Protein 3IIY (pdb70)

Sequence (371 aa):
KCKYSFKCVNSLKEDHNQPLFGVQFNWHSKEGDPLVFATVGSNRVTLYECHSQGEIRLLQSYVDADADENFYTCAWTYDSNTSHPLLAVAGSRGIIRIINPITMQCIKHYVGHGNAINELKFHPRDPNLLLSVSKDHALRLWNIQTDTLVAIFGGVEGHRDEVLSADYDLLGEKIMSCGMDHSLKLWRINSKRMMNAIKESYDYNPNKTNRPFISQKIHFPDFSTRDIHRNYVDCVRWLGDLILSKSCENAIVCWKPGKMEDDIDKIKPSESNVTILGRFDYSQCDIWYMRFSTDFWQKMLALGNQVGKLYVWDLEVEDPHKAKCTTLTHHKCGAAIRQTSFSRDSSILIAVCDDASIWRWDRLARSAGAA

B-factor: mean 17.7, std 6.74, range [2.0, 49.41]

Foldseek 3Di:
DFPWDWDFQDKDFDPPQFFFQDKEWAQLDDPPAFTKMWIFFQQKIWIWGADPSRDTHGDDMDGDPDNPFTWREKDWFADPPPSAIWMWIFFAQQKIFIARVVVRDGPDIDHDPRGTWQYKDAQLVDRQWIWTFGQVQWIWIARNNQGDTAEIEHAPQGGPGGWHEKEAANNSQKMWTFWFSLKIFIAGQNDPVNVVSVVVSVVDDVVVDDDDRDHYYHHATFAMDNPPDPGTWREWYDPHQWIWTDALPQKIWIKHFDDDPDDSVPRGHVGDDMGTQAMDGDDAANDHQWYKDAAPVRQKIWTWGAQQKIKMWGCPDDGNHVIDIDIDDDPPGTGGWNYWYATNVRQWIWTTGRSRMIIIIGID/DAVPDDD

Nearest PDB structures (foldseek):
  7msb-assembly1_A  TM=1.000E+00  e=4.871E-70  Homo sapiens
  6v3x-assembly1_A  TM=9.999E-01  e=8.580E-70  Homo sapiens
  3ijc-assembly1_A  TM=9.997E-01  e=1.882E-68  Homo sapiens
  7kxt-assembly2_B  TM=9.893E-01  e=3.537E-67  Homo sapiens
  5wuk-assembly1_A  TM=9.885E-01  e=4.816E-67  Homo sapiens

GO terms:
  GO:0005515 protein binding (F, IPI)
  GO:0001222 transcription corepressor binding (F, IPI)
  GO:0008047 enzyme activator activity (F, IDA)
  GO:0035098 ESC/E(Z) complex (C, IDA)
  GO:0008047 enzyme activator activity (F, IMP)
  GO:0005654 nucleoplasm (C, TAS)
  GO:0042802 identical protein binding (F, IPI)
  GO:0005654 nucleoplasm (C, IDA)

InterPro domains:
  IPR001680 WD40 repeat [PF00400] (181-219)
  IPR001680 WD40 repeat [PF00400] (233-263)
  IPR001680 WD40 repeat [PF00400] (401-438)
  IPR001680 WD40 repeat [PS50082] (186-228)
  IPR001680 WD40 repeat [PS50082] (232-273)
  IPR001680 WD40 repeat [SM00320] (81-125)
  IPR001680 WD40 repeat [SM00320] (131-176)
  IPR001680 WD40 repeat [SM00320] (179-219)
  IPR001680 WD40 repeat [SM00320] (222-264)
  IPR001680 WD40 repeat [SM00320] (295-332)
  IPR001680 WD40 repeat [SM00320] (397-438)
  IPR015943 WD40/YVTN repeat-like-containing domain superfamily [G3DSA:2.130.10.10] (74-441)
  IPR019775 WD40 repeat, conserved site [PS00678] (206-220)
  IPR036322 WD40-repeat-containing domain superfamily [SSF50978] (81-438)
  IPR051243 Polycomb group WD repeat-containing protein [PTHR10253] (59-440)

CATH classification: 2.130.10.10

Structure (mmCIF, N/CA/C/O backbone):
data_3IIY
#
_entry.id   3IIY
#
_cell.length_a   57.573
_cell.length_b   85.180
_cell.length_c   91.352
_cell.angle_alpha   90.00
_cell.angle_beta   90.00
_cell.angle_gamma   90.00
#
_symmetry.space_group_name_H-M   'P 21 21 21'
#
loop_
_entity.id
_entity.type
_entity.pdbx_description
1 polymer 'Polycomb protein EED'
2 polymer 'Histone H1K26 peptide'
3 water water
#
loop_
_atom_site.group_PDB
_atom_site.id
_atom_site.type_symbol
_atom_site.label_atom_id
_atom_site.label_alt_id
_atom_site.label_comp_id
_atom_site.label_asym_id
_atom_site.label_entity_id
_atom_site.label_seq_id
_atom_site.pdbx_PDB_ins_code
_atom_site.Cartn_x
_atom_site.Cartn_y
_atom_site.Cartn_z
_atom_site.occupancy
_atom_site.B_iso_or_equiv
_atom_site.auth_seq_id
_atom_site.auth_comp_id
_atom_site.auth_asym_id
_atom_site.auth_atom_id
_atom_site.pdbx_PDB_model_num
ATOM 1 N N . LYS A 1 1 ? -14.517 0.050 20.378 1.00 44.82 77 LYS A N 1
ATOM 2 C CA . LYS A 1 1 ? -13.274 0.856 20.152 1.00 45.13 77 LYS A CA 1
ATOM 3 C C . LYS A 1 1 ? -13.105 2.044 21.110 1.00 44.75 77 LYS A C 1
ATOM 4 O O . LYS A 1 1 ? -13.772 2.121 22.145 1.00 44.93 77 LYS A O 1
ATOM 10 N N . CYS A 1 2 ? -12.197 2.950 20.741 1.00 44.24 78 CYS A N 1
ATOM 11 C CA . CYS A 1 2 ? -11.850 4.146 21.511 1.00 43.59 78 CYS A CA 1
ATOM 12 C C . CYS A 1 2 ? -13.016 5.139 21.546 1.00 42.99 78 CYS A C 1
ATOM 13 O O . CYS A 1 2 ? -13.559 5.495 20.497 1.00 43.23 78 CYS A O 1
ATOM 16 N N . LYS A 1 3 ? -13.392 5.586 22.747 1.00 42.08 79 LYS A N 1
ATOM 17 C CA . LYS A 1 3 ? -14.532 6.509 22.932 1.00 40.94 79 LYS A CA 1
ATOM 18 C C . LYS A 1 3 ? -14.343 7.882 22.268 1.00 40.32 79 LYS A C 1
ATOM 19 O O . LYS A 1 3 ? -15.313 8.637 22.121 1.00 40.44 79 L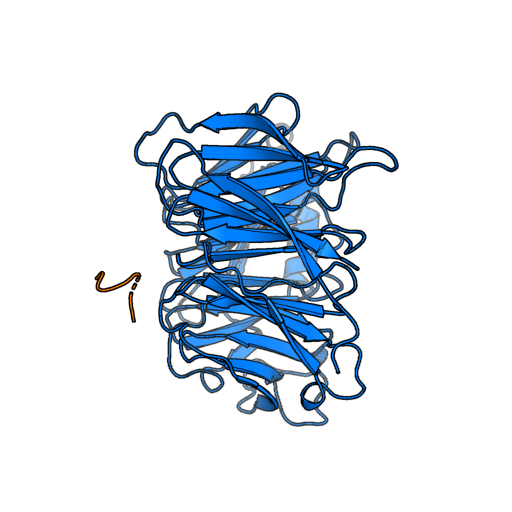YS A O 1
ATOM 25 N N . TYR A 1 4 ? -13.107 8.193 21.867 1.00 39.24 80 TYR A N 1
ATOM 26 C CA . TYR A 1 4 ? -12.737 9.550 21.423 1.00 38.19 80 TYR A CA 1
ATOM 27 C C . TYR A 1 4 ? -12.302 9.652 19.945 1.00 37.01 80 TYR A C 1
ATOM 28 O O . TYR A 1 4 ? -11.319 9.027 19.525 1.00 36.81 80 TYR A O 1
ATOM 37 N N . SER A 1 5 ? -13.052 10.455 19.182 1.00 35.58 81 SER A N 1
ATOM 38 C CA . SER A 1 5 ? -12.859 10.638 17.731 1.00 34.05 81 SER A CA 1
ATOM 39 C C . SER A 1 5 ? -12.549 12.093 17.379 1.00 32.63 81 SER A C 1
ATOM 40 O O . SER A 1 5 ? -13.263 13.015 17.783 1.00 32.78 81 SER A O 1
ATOM 43 N N . PHE A 1 6 ? -11.492 12.291 16.609 1.00 30.60 82 PHE A N 1
ATOM 44 C CA . PHE A 1 6 ? -11.093 13.625 16.216 1.00 28.65 82 PHE A CA 1
ATOM 45 C C . PHE A 1 6 ? -11.095 13.745 14.711 1.00 27.96 82 PHE A C 1
ATOM 46 O O . PHE A 1 6 ? -10.921 12.754 14.003 1.00 27.83 82 PHE A O 1
ATOM 54 N N . LYS A 1 7 ? -11.306 14.968 14.235 1.00 27.08 83 LYS A N 1
ATOM 55 C CA . LYS A 1 7 ? -11.172 15.307 12.827 1.00 26.38 83 LYS A CA 1
ATOM 56 C C . LYS A 1 7 ? -10.161 16.455 12.702 1.00 25.64 83 LYS A C 1
ATOM 57 O O . LYS A 1 7 ? -10.137 17.366 13.543 1.00 25.50 83 LYS A O 1
ATOM 63 N N . CYS A 1 8 ? -9.309 16.397 11.681 1.00 24.41 84 CYS A N 1
ATOM 64 C CA . CYS A 1 8 ? -8.360 17.483 11.454 1.00 23.75 84 CYS A CA 1
ATOM 65 C C . CYS A 1 8 ? -9.059 18.684 10.830 1.00 23.10 84 CYS A C 1
ATOM 66 O O . CYS A 1 8 ? -9.628 18.565 9.746 1.00 23.39 84 CYS A O 1
ATOM 69 N N . VAL A 1 9 ? -9.006 19.829 11.512 1.00 22.10 85 VAL A N 1
ATOM 70 C CA . VAL A 1 9 ? -9.753 21.018 11.094 1.00 21.18 85 VAL A CA 1
ATOM 71 C C . VAL A 1 9 ? -8.882 22.166 10.592 1.00 20.90 85 VAL A C 1
ATOM 72 O O . VAL A 1 9 ? -9.365 23.059 9.905 1.00 21.02 85 VAL A O 1
ATOM 76 N N . ASN A 1 10 ? -7.604 22.153 10.934 1.00 20.57 86 ASN A N 1
ATOM 77 C CA . ASN A 1 10 ? -6.695 23.187 10.470 1.00 20.12 86 ASN A CA 1
ATOM 78 C C . ASN A 1 10 ? -5.244 22.814 10.732 1.00 19.99 86 ASN A C 1
ATOM 79 O O . ASN A 1 10 ? -4.936 21.937 11.538 1.00 19.69 86 ASN A O 1
ATOM 84 N N . SER A 1 11 ? -4.359 23.530 10.055 1.00 19.98 87 SER A N 1
ATOM 85 C CA . SER A 1 11 ? -2.947 23.260 10.049 1.00 19.86 87 SER A CA 1
ATOM 86 C C . SER A 1 11 ? -2.269 24.581 9.737 1.00 20.03 87 SER A C 1
ATOM 87 O O . SER A 1 11 ? -2.818 25.387 8.992 1.00 20.31 87 SER A O 1
ATOM 90 N N . LEU A 1 12 ? -1.098 24.827 10.321 1.00 20.34 88 LEU A N 1
ATOM 91 C CA . LEU A 1 12 ? -0.268 25.971 9.915 1.00 20.64 88 LEU A CA 1
ATOM 92 C C . LEU A 1 12 ? 1.212 25.703 10.160 1.00 20.85 88 LEU A C 1
ATOM 93 O O . LEU A 1 12 ? 1.574 24.624 10.609 1.00 21.02 88 LEU A O 1
ATOM 98 N N . LYS A 1 13 ? 2.057 26.687 9.861 1.00 21.15 89 LYS A N 1
ATOM 99 C CA . LYS A 1 13 ? 3.505 26.529 9.919 1.00 21.36 89 LYS A CA 1
ATOM 100 C C . LYS A 1 13 ? 4.180 27.866 10.245 1.00 21.56 89 LYS A C 1
ATOM 101 O O . LYS A 1 13 ? 3.900 28.881 9.605 1.00 21.81 89 LYS A O 1
ATOM 107 N N . GLU A 1 14 ? 5.067 27.865 11.237 1.00 21.68 90 GLU A N 1
ATOM 108 C CA . GLU A 1 14 ? 5.763 29.084 11.662 1.00 21.83 90 GLU A CA 1
ATOM 109 C C . GLU A 1 14 ? 6.921 29.451 10.724 1.00 21.92 90 GLU A C 1
ATOM 110 O O . GLU A 1 14 ? 7.502 28.579 10.078 1.00 21.74 90 GLU A O 1
ATOM 116 N N . ASP A 1 15 ? 7.247 30.744 10.662 1.00 22.33 91 ASP A N 1
ATOM 117 C CA . ASP A 1 15 ? 8.177 31.286 9.645 1.00 22.58 91 ASP A CA 1
ATOM 118 C C . ASP A 1 15 ? 9.613 30.754 9.724 1.00 22.38 91 ASP A C 1
ATOM 119 O O . ASP A 1 15 ? 10.310 30.730 8.719 1.00 22.57 91 ASP A O 1
ATOM 124 N N . HIS A 1 16 ? 10.031 30.309 10.908 1.00 22.22 92 HIS A N 1
ATOM 125 C CA . HIS A 1 16 ? 11.428 29.947 11.178 1.00 22.00 92 HIS A CA 1
ATOM 126 C C . HIS A 1 16 ? 11.905 28.600 10.606 1.00 22.18 92 HIS A C 1
ATOM 127 O O . HIS A 1 16 ? 13.117 28.371 10.499 1.00 22.36 92 HIS A O 1
ATOM 134 N N . ASN A 1 17 ? 10.966 27.716 10.262 1.00 21.89 93 ASN A N 1
ATOM 135 C CA . ASN A 1 17 ? 11.286 26.349 9.802 1.00 21.70 93 ASN A CA 1
ATOM 136 C C . ASN A 1 17 ? 12.191 25.498 10.703 1.00 21.00 93 ASN A C 1
ATOM 137 O O . ASN A 1 17 ? 12.847 24.583 10.217 1.00 21.51 93 ASN A O 1
ATOM 142 N N . GLN A 1 18 ? 12.223 25.798 12.000 1.00 19.94 94 GLN A N 1
ATOM 143 C CA . GLN A 1 18 ? 12.915 24.955 12.976 1.00 19.10 94 GLN A CA 1
ATOM 144 C C . GLN A 1 18 ? 11.922 24.022 13.682 1.00 18.03 94 GLN A C 1
ATOM 145 O O . GLN A 1 18 ? 10.706 24.255 13.638 1.00 18.19 94 GLN A O 1
ATOM 151 N N . PRO A 1 19 ? 12.425 22.944 14.310 1.00 16.68 95 PRO A N 1
ATOM 152 C CA . PRO A 1 19 ? 11.542 22.074 15.077 1.00 15.65 95 PRO A CA 1
ATOM 153 C C . PRO A 1 19 ? 10.780 22.800 16.185 1.00 14.80 95 PRO A C 1
ATOM 154 O O . PRO A 1 19 ? 11.367 23.562 16.959 1.00 14.72 95 PRO A O 1
ATOM 158 N N . LEU A 1 20 ? 9.472 22.579 16.238 1.00 13.82 96 LEU A N 1
ATOM 159 C CA . LEU A 1 20 ? 8.681 22.944 17.404 1.00 12.83 96 LEU A CA 1
ATOM 160 C C . LEU A 1 20 ? 8.770 21.793 18.397 1.00 12.56 96 LEU A C 1
ATOM 161 O O . LEU A 1 20 ? 8.261 20.702 18.146 1.00 12.31 96 LEU A O 1
ATOM 166 N N . PHE A 1 21 ? 9.443 22.042 19.514 1.00 12.28 97 PHE A N 1
ATOM 167 C CA . PHE A 1 21 ? 9.768 20.996 20.469 1.00 12.11 97 PHE A CA 1
ATOM 168 C C . PHE A 1 21 ? 8.703 20.787 21.550 1.00 12.23 97 PHE A C 1
ATOM 169 O O . PHE A 1 21 ? 8.638 19.720 22.179 1.00 12.46 97 PHE A O 1
ATOM 177 N N . GLY A 1 22 ? 7.894 21.808 21.794 1.00 12.08 98 GLY A N 1
ATOM 178 C CA . GLY A 1 22 ? 6.882 21.728 22.837 1.00 11.82 98 GLY A CA 1
ATOM 179 C C . GLY A 1 22 ? 5.630 22.493 22.462 1.00 11.88 98 GLY A C 1
ATOM 180 O O . GLY A 1 22 ? 5.691 23.496 21.731 1.00 11.90 98 GLY A O 1
ATOM 181 N N . VAL A 1 23 ? 4.492 22.008 22.949 1.00 11.37 99 VAL A N 1
ATOM 182 C CA . VAL A 1 23 ? 3.235 22.734 22.867 1.00 11.24 99 VAL A CA 1
ATOM 183 C C . VAL A 1 23 ? 2.508 22.535 24.181 1.00 11.55 99 VAL A C 1
ATOM 184 O O . VAL A 1 23 ? 2.422 21.412 24.667 1.00 12.02 99 VAL A O 1
ATOM 188 N N . GLN A 1 24 ? 2.018 23.613 24.780 1.00 11.70 100 GLN A N 1
ATOM 189 C CA . GLN A 1 24 ? 1.189 23.494 25.982 1.00 12.02 100 GLN A CA 1
ATOM 190 C C . GLN A 1 24 ? -0.036 24.391 25.865 1.00 12.21 100 GLN A C 1
ATOM 191 O O . GLN A 1 24 ? 0.079 25.580 25.549 1.00 11.89 100 GLN A O 1
ATOM 197 N N . PHE A 1 25 ? -1.208 23.806 26.092 1.00 12.72 101 PHE A N 1
ATOM 198 C CA . PHE A 1 25 ? -2.418 24.588 26.318 1.00 13.39 101 PHE A CA 1
ATOM 199 C C . PHE A 1 25 ? -2.385 25.195 27.708 1.00 14.21 101 PHE A C 1
ATOM 200 O O . PHE A 1 25 ? -1.823 24.609 28.640 1.00 14.82 101 PHE A O 1
ATOM 208 N N . ASN A 1 26 ? -2.993 26.366 27.852 1.00 15.18 102 ASN A N 1
ATOM 209 C CA . ASN A 1 26 ? -3.160 26.981 29.162 1.00 16.06 102 ASN A CA 1
ATOM 210 C C . ASN A 1 26 ? -4.409 26.438 29.854 1.00 17.05 102 ASN A C 1
ATOM 211 O O . ASN A 1 26 ? -5.533 26.757 29.448 1.00 17.07 102 ASN A O 1
ATOM 216 N N . TRP A 1 27 ? -4.216 25.619 30.886 1.00 18.20 103 TRP A N 1
ATOM 217 C CA . TRP A 1 27 ? -5.350 25.045 31.632 1.00 19.40 103 TRP A CA 1
ATOM 218 C C . TRP A 1 27 ? -5.830 25.961 32.767 1.00 20.94 103 TRP A C 1
ATOM 219 O O . TRP A 1 27 ? -6.811 25.650 33.439 1.00 21.32 103 TRP A O 1
ATOM 230 N N . HIS A 1 28 ? -5.148 27.091 32.965 1.00 22.77 104 HIS A N 1
ATOM 231 C CA . HIS A 1 28 ? -5.570 28.093 33.949 1.00 24.49 104 HIS A CA 1
ATOM 232 C C . HIS A 1 28 ? -6.323 29.295 33.342 1.00 26.15 104 HIS A C 1
ATOM 233 O O . HIS A 1 28 ? -6.455 30.336 33.999 1.00 26.49 104 HIS A O 1
ATOM 240 N N . SER A 1 29 ? -6.811 29.164 32.102 1.00 27.86 105 SER A N 1
ATOM 241 C CA . SER A 1 29 ? -7.522 30.276 31.440 1.00 29.55 105 SER A CA 1
ATOM 242 C C . SER A 1 29 ? -8.965 30.395 31.926 1.00 30.69 105 SER A C 1
ATOM 243 O O . SER A 1 29 ? -9.667 29.393 32.030 1.00 30.83 105 SER A O 1
ATOM 246 N N . LYS A 1 30 ? -9.383 31.628 32.223 1.00 32.19 106 LYS A N 1
ATOM 247 C CA . LYS A 1 30 ? -10.704 31.949 32.804 1.00 33.51 106 LYS A CA 1
ATOM 248 C C . LYS A 1 30 ? -11.918 31.457 31.995 1.00 33.91 106 LYS A C 1
ATOM 249 O O . LYS A 1 30 ? -11.844 31.290 30.767 1.00 34.05 106 LYS A O 1
ATOM 255 N N . GLU A 1 31 ? -13.031 31.226 32.693 1.00 34.46 107 GLU A N 1
ATOM 256 C CA . GLU A 1 31 ? -14.304 30.872 32.049 1.00 35.05 107 GLU A CA 1
ATOM 257 C C . GLU A 1 31 ? -14.682 31.912 30.995 1.00 34.85 107 GLU A C 1
ATOM 258 O O . GLU A 1 31 ? -14.721 33.112 31.289 1.00 35.13 107 GLU A O 1
ATOM 264 N N . GLY A 1 32 ? -14.944 31.448 29.773 1.00 34.55 108 GLY A N 1
ATOM 265 C CA . GLY A 1 32 ? -15.406 32.322 28.692 1.00 33.86 108 GLY A CA 1
ATOM 266 C C . GLY A 1 32 ? -14.318 32.937 27.826 1.00 33.52 108 GLY A C 1
ATOM 267 O O . GLY A 1 32 ? -14.610 33.527 26.783 1.00 33.65 108 GLY A O 1
ATOM 268 N N . ASP A 1 33 ? -13.063 32.829 28.257 1.00 32.88 109 ASP A N 1
ATOM 269 C CA . ASP A 1 33 ? -11.954 33.216 27.396 1.00 32.13 109 ASP A CA 1
ATOM 270 C C . ASP A 1 33 ? -11.702 32.070 26.422 1.00 31.01 109 ASP A C 1
ATOM 271 O O . ASP A 1 33 ? -11.946 30.915 26.766 1.00 31.22 109 ASP A O 1
ATOM 276 N N . PRO A 1 34 ? -11.267 32.379 25.186 1.00 29.76 110 PRO A N 1
ATOM 277 C CA . PRO A 1 34 ? -10.994 31.276 24.262 1.00 28.58 110 PRO A CA 1
ATOM 278 C C . PRO A 1 34 ? -9.803 30.432 24.711 1.00 27.26 110 PRO A C 1
ATOM 279 O O . PRO A 1 34 ? -9.014 30.853 25.567 1.00 26.92 110 PRO A O 1
ATOM 283 N N . LEU A 1 35 ? -9.705 29.240 24.137 1.00 25.71 111 LEU A N 1
ATOM 284 C CA . LEU A 1 35 ? -8.663 28.296 24.475 1.00 24.27 111 LEU A CA 1
ATOM 285 C C . LEU A 1 35 ? -7.335 28.716 23.833 1.00 23.29 111 LEU A C 1
ATOM 286 O O . LEU A 1 35 ? -7.238 28.879 22.608 1.00 23.61 111 LEU A O 1
ATOM 291 N N . VAL A 1 36 ? -6.323 28.904 24.674 1.00 21.55 112 VAL A N 1
ATOM 292 C CA . VAL A 1 36 ? -5.033 29.421 24.248 1.00 19.73 112 VAL A CA 1
ATOM 293 C C . VAL A 1 36 ? -3.983 28.351 24.441 1.00 18.74 112 VAL A C 1
ATOM 294 O O . VAL A 1 36 ? -3.951 27.698 25.478 1.00 18.47 112 VAL A O 1
ATOM 298 N N . PHE A 1 37 ? -3.140 28.156 23.434 1.00 17.65 113 PHE A N 1
ATOM 299 C CA . PHE A 1 37 ? -1.960 27.296 23.591 1.00 17.06 113 PHE A CA 1
ATOM 300 C C . PHE A 1 37 ? -0.666 28.012 23.212 1.00 16.49 113 PHE A C 1
ATOM 301 O O . PHE A 1 37 ? -0.676 28.967 22.431 1.00 16.32 113 PHE A O 1
ATOM 309 N N . ALA A 1 38 ? 0.440 27.546 23.782 1.00 16.01 114 ALA A N 1
ATOM 310 C CA . ALA A 1 38 ? 1.759 28.068 23.457 1.00 15.51 114 ALA A CA 1
ATOM 311 C C . ALA A 1 38 ? 2.623 26.999 22.795 1.00 15.32 114 ALA A C 1
ATOM 312 O O . ALA A 1 38 ? 2.588 25.831 23.197 1.00 15.66 114 ALA A O 1
ATOM 314 N N . THR A 1 39 ? 3.380 27.403 21.775 1.00 14.84 115 THR A N 1
ATOM 315 C CA . THR A 1 39 ? 4.388 26.548 21.135 1.00 14.41 115 THR A CA 1
ATOM 316 C C . THR A 1 39 ? 5.784 27.068 21.464 1.00 14.27 115 THR A C 1
ATOM 317 O O . THR A 1 39 ? 5.983 28.275 21.614 1.00 14.49 115 THR A O 1
ATOM 321 N N . VAL A 1 40 ? 6.747 26.157 21.571 1.00 13.78 116 VAL A N 1
ATOM 322 C CA . VAL A 1 40 ? 8.155 26.534 21.618 1.00 13.31 116 VAL A CA 1
ATOM 323 C C . VAL A 1 40 ? 8.970 25.843 20.519 1.00 12.98 116 VAL A C 1
ATOM 324 O O . VAL A 1 40 ? 8.825 24.646 20.270 1.00 12.67 116 VAL A O 1
ATOM 328 N N . GLY A 1 41 ? 9.824 26.625 19.872 1.00 12.66 117 GLY A N 1
ATOM 329 C CA . GLY A 1 41 ? 10.732 26.135 18.852 1.00 12.69 117 GLY A CA 1
ATOM 330 C C . GLY A 1 41 ? 11.635 27.273 18.452 1.00 12.74 117 GLY A C 1
ATOM 331 O O . GLY A 1 41 ? 11.286 28.440 18.655 1.00 12.87 117 GLY A O 1
ATOM 332 N N . SER A 1 42 ? 12.802 26.945 17.897 1.00 12.87 118 SER A N 1
ATOM 333 C CA . SER A 1 42 ? 13.798 27.962 17.559 1.00 13.05 118 SER A CA 1
ATOM 334 C C . SER A 1 42 ? 14.103 28.758 18.830 1.00 13.29 118 SER A C 1
ATOM 335 O O . SER A 1 42 ? 14.113 28.183 19.924 1.00 13.76 118 SER A O 1
ATOM 338 N N . ASN A 1 43 ? 14.343 30.063 18.716 1.00 13.50 119 ASN A N 1
ATOM 339 C CA . ASN A 1 43 ? 14.594 30.879 19.918 1.00 13.33 119 ASN A CA 1
ATOM 340 C C . ASN A 1 43 ? 13.370 31.677 20.372 1.00 13.29 119 ASN A C 1
ATOM 341 O O . ASN A 1 43 ? 13.505 32.766 20.941 1.00 13.44 119 ASN A O 1
ATOM 346 N N . ARG A 1 44 ? 12.181 31.120 20.144 1.00 13.24 120 ARG A N 1
ATOM 347 C CA . ARG A 1 44 ? 10.948 31.811 20.511 1.00 13.51 120 ARG A CA 1
ATOM 348 C C . ARG A 1 44 ? 9.859 30.951 21.152 1.00 13.49 120 ARG A C 1
ATOM 349 O O . ARG A 1 44 ? 9.899 29.717 21.105 1.00 13.67 120 ARG A O 1
ATOM 357 N N . VAL A 1 45 ? 8.901 31.638 21.768 1.00 13.15 121 VAL A N 1
ATOM 358 C CA . VAL A 1 45 ? 7.654 31.037 22.205 1.00 12.69 121 VAL A CA 1
ATOM 359 C C . VAL A 1 45 ? 6.516 31.865 21.604 1.00 12.47 121 VAL A C 1
ATOM 360 O O . VAL A 1 45 ? 6.602 33.088 21.546 1.00 12.58 121 VAL A O 1
ATOM 364 N N . THR A 1 46 ? 5.473 31.196 21.126 1.00 12.24 122 THR A N 1
ATOM 365 C CA . THR A 1 46 ? 4.361 31.870 20.457 1.00 12.02 122 THR A CA 1
ATOM 366 C C . THR A 1 46 ? 3.014 31.442 21.042 1.00 12.26 122 THR A C 1
ATOM 367 O O . THR A 1 46 ? 2.804 30.269 21.335 1.00 12.05 122 THR A O 1
ATOM 371 N N . LEU A 1 47 ? 2.093 32.389 21.181 1.00 12.54 123 LEU A N 1
ATOM 372 C CA . LEU A 1 47 ? 0.748 32.080 21.659 1.00 12.87 123 LEU A CA 1
ATOM 373 C C . LEU A 1 47 ? -0.273 32.149 20.527 1.00 13.31 123 LEU A C 1
ATOM 374 O O . LEU A 1 47 ? -0.221 33.052 19.691 1.00 13.24 123 LEU A O 1
ATOM 379 N N . TYR A 1 48 ? -1.180 31.174 20.495 1.00 13.65 124 TYR A N 1
ATOM 380 C CA . TYR A 1 48 ? -2.298 31.189 19.559 1.00 14.19 124 TYR A CA 1
ATOM 381 C C . TYR A 1 48 ? -3.624 31.045 20.302 1.00 14.80 124 TYR A C 1
ATOM 382 O O . TYR A 1 48 ? -3.679 30.518 21.414 1.00 14.86 124 TYR A O 1
ATOM 391 N N . GLU A 1 49 ? -4.692 31.520 19.676 1.00 15.64 125 GLU A N 1
ATOM 392 C CA . GLU A 1 49 ? -6.027 31.385 20.227 1.00 16.43 125 GLU A CA 1
ATOM 393 C C . GLU A 1 49 ? -6.850 30.492 19.295 1.00 17.18 125 GLU A C 1
ATOM 394 O O . GLU A 1 49 ? -6.763 30.629 18.066 1.00 17.58 125 GLU A O 1
ATOM 400 N N . CYS A 1 50 ? -7.631 29.573 19.862 1.00 17.88 126 CYS A N 1
ATOM 401 C CA . CYS A 1 50 ? -8.515 28.721 19.046 1.00 18.53 126 CYS A CA 1
ATOM 402 C C . CYS A 1 50 ? -9.919 29.300 18.906 1.00 18.89 126 CYS A C 1
ATOM 403 O O . CYS A 1 50 ? -10.509 29.757 19.876 1.00 18.72 126 CYS A O 1
ATOM 406 N N . HIS A 1 51 ? -10.431 29.290 17.682 1.00 19.67 127 HIS A N 1
ATOM 407 C CA . HIS A 1 51 ? -11.792 29.744 17.393 1.00 20.32 127 HIS A CA 1
ATOM 408 C C . HIS A 1 51 ? -12.524 28.724 16.515 1.00 20.64 127 HIS A C 1
ATOM 409 O O . HIS A 1 51 ? -11.925 27.738 16.067 1.00 20.81 127 HIS A O 1
ATOM 416 N N . SER A 1 52 ? -13.819 28.953 16.297 1.00 20.96 128 SER A N 1
ATOM 417 C CA . SER A 1 52 ? -14.649 28.087 15.453 1.00 21.30 128 SER A CA 1
ATOM 418 C C . SER A 1 52 ? -14.163 28.030 14.001 1.00 21.36 128 SER A C 1
ATOM 419 O O . SER A 1 52 ? -13.379 28.876 13.559 1.00 21.26 128 SER A O 1
ATOM 422 N N . GLN A 1 53 ? -14.648 27.033 13.265 1.00 21.55 129 GLN A N 1
ATOM 423 C CA . GLN A 1 53 ? -14.194 26.753 11.898 1.00 21.75 129 GLN A CA 1
ATOM 424 C C . GLN A 1 53 ? -12.707 26.437 11.860 1.00 21.39 129 GLN A C 1
ATOM 425 O O . GLN A 1 53 ? -12.038 26.643 10.838 1.00 21.46 129 GLN A O 1
ATOM 431 N N . GLY A 1 54 ? -12.198 25.950 12.988 1.00 21.06 130 GLY A N 1
ATOM 432 C CA . GLY A 1 54 ? -10.806 25.524 13.112 1.00 20.57 130 GLY A CA 1
ATOM 433 C C . GLY A 1 54 ? -9.778 26.634 13.039 1.00 20.25 130 GLY A C 1
ATOM 434 O O . GLY A 1 54 ? -8.590 26.367 12.911 1.00 20.25 130 GLY A O 1
ATOM 435 N N . GLU A 1 55 ? -10.222 27.880 13.128 1.00 19.99 131 GLU A N 1
ATOM 436 C CA . GLU A 1 55 ? -9.304 28.998 13.026 1.00 20.01 131 GLU A CA 1
ATOM 437 C C . GLU A 1 55 ? -8.313 29.015 14.186 1.00 19.68 131 GLU A C 1
ATOM 438 O O . GLU A 1 55 ? -8.700 28.924 15.353 1.00 19.91 131 GLU A O 1
ATOM 444 N N . ILE A 1 56 ? -7.034 29.118 13.857 1.00 19.18 132 ILE A N 1
ATOM 445 C CA . ILE A 1 56 ? -5.991 29.272 14.865 1.00 18.69 132 ILE A CA 1
ATOM 446 C C . ILE A 1 56 ? -5.403 30.675 14.731 1.00 18.31 132 ILE A C 1
ATOM 447 O O . ILE A 1 56 ? -4.585 30.937 13.839 1.00 18.83 132 ILE A O 1
ATOM 452 N N . ARG A 1 57 ? -5.812 31.568 15.621 1.00 17.34 133 ARG A N 1
ATOM 453 C CA . ARG A 1 57 ? -5.400 32.963 15.546 1.00 16.53 133 ARG A CA 1
ATOM 454 C C . ARG A 1 57 ? -4.033 33.257 16.196 1.00 15.71 133 ARG A C 1
ATOM 455 O O . ARG A 1 57 ? -3.848 33.042 17.406 1.00 15.52 133 ARG A O 1
ATOM 463 N N . LEU A 1 58 ? -3.099 33.763 15.382 1.00 14.53 134 LEU A N 1
ATOM 464 C CA . LEU A 1 58 ? -1.751 34.169 15.824 1.00 13.21 134 LEU A CA 1
ATOM 465 C C . LEU A 1 58 ? -1.789 35.416 16.707 1.00 12.91 134 LEU A C 1
ATOM 466 O O . LEU A 1 58 ? -2.412 36.413 16.350 1.00 12.65 134 LEU A O 1
ATOM 471 N N . LEU A 1 59 ? -1.129 35.357 17.861 1.00 12.51 135 LEU A N 1
ATOM 472 C CA . LEU A 1 59 ? -1.108 36.499 18.784 1.00 12.39 135 LEU A CA 1
ATOM 473 C C . LEU A 1 59 ? 0.252 37.218 18.827 1.00 12.32 135 LEU A C 1
ATOM 474 O O . LEU A 1 59 ? 0.482 38.200 18.107 1.00 12.31 135 LEU A O 1
ATOM 479 N N . GLN A 1 60 ? 1.150 36.721 19.668 1.00 11.93 136 GLN A N 1
ATOM 480 C CA . GLN A 1 60 ? 2.383 37.413 19.936 1.00 12.09 136 GLN A CA 1
ATOM 481 C C . GLN A 1 60 ? 3.455 36.431 20.423 1.00 12.32 136 GLN A C 1
ATOM 482 O O . GLN A 1 60 ? 3.145 35.461 21.123 1.00 12.41 136 GLN A O 1
ATOM 488 N N . SER A 1 61 ? 4.705 36.677 20.043 1.00 12.44 137 SER A N 1
ATOM 489 C CA . SER A 1 61 ? 5.805 35.825 20.468 1.00 12.89 137 SER A CA 1
ATOM 490 C C . SER A 1 61 ? 6.735 36.535 21.420 1.00 13.50 137 SER A C 1
ATOM 491 O O . SER A 1 61 ? 6.742 37.761 21.504 1.00 14.10 137 SER A O 1
ATOM 494 N N . TYR A 1 62 ? 7.509 35.751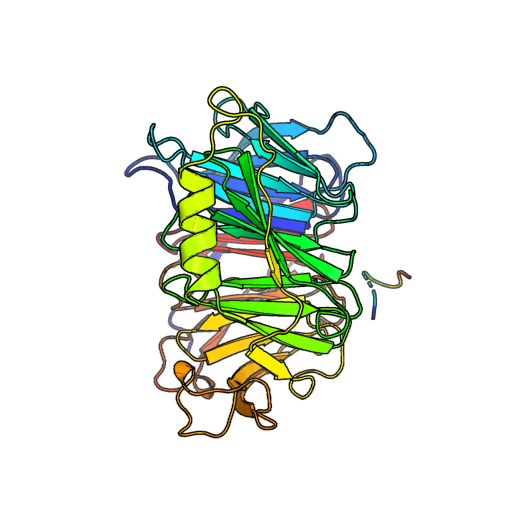 22.159 1.00 14.12 138 TYR A N 1
ATOM 495 C CA . TYR A 1 62 ? 8.682 36.250 22.855 1.00 14.34 138 TYR A CA 1
ATOM 496 C C . TYR A 1 62 ? 9.883 35.657 22.128 1.00 15.13 138 TYR A C 1
ATOM 497 O O . TYR A 1 62 ? 10.005 34.430 22.035 1.00 15.18 138 TYR A O 1
ATOM 506 N N . VAL A 1 63 ? 10.743 36.523 21.587 1.00 15.95 139 VAL A N 1
ATOM 507 C CA . VAL A 1 63 ? 11.946 36.092 20.869 1.00 16.93 139 VAL A CA 1
ATOM 508 C C . VAL A 1 63 ? 13.167 36.430 21.703 1.00 17.89 139 VAL A C 1
ATOM 509 O O . VAL A 1 63 ? 13.375 37.593 22.061 1.00 18.17 139 VAL A O 1
ATOM 513 N N . ASP A 1 64 ? 13.982 35.419 21.990 1.00 18.86 140 ASP A N 1
ATOM 514 C CA . ASP A 1 64 ? 15.159 35.610 22.827 1.00 19.90 140 ASP A CA 1
ATOM 515 C C . ASP A 1 64 ? 16.216 36.475 22.145 1.00 20.60 140 ASP A C 1
ATOM 516 O O . ASP A 1 64 ? 16.464 36.333 20.945 1.00 20.57 140 ASP A O 1
ATOM 521 N N . ALA A 1 65 ? 16.822 37.365 22.937 1.00 21.73 141 ALA A N 1
ATOM 522 C CA . ALA A 1 65 ? 17.942 38.223 22.518 1.00 22.46 141 ALA A CA 1
ATOM 523 C C . ALA A 1 65 ? 19.053 37.410 21.854 1.00 22.79 141 ALA A C 1
ATOM 524 O O . ALA A 1 65 ? 19.485 37.723 20.745 1.00 22.96 141 ALA A O 1
ATOM 526 N N . ASP A 1 66 ? 19.492 36.361 22.539 1.00 23.12 142 ASP A N 1
ATOM 527 C CA . ASP A 1 66 ? 20.461 35.425 21.996 1.00 23.80 142 ASP A CA 1
ATOM 528 C C . ASP A 1 66 ? 19.838 34.617 20.857 1.00 24.31 142 ASP A C 1
ATOM 529 O O . ASP A 1 66 ? 18.853 33.889 21.064 1.00 24.56 142 ASP A O 1
ATOM 534 N N . ALA A 1 67 ? 20.417 34.759 19.660 1.00 24.74 143 ALA A N 1
ATOM 535 C CA . ALA A 1 67 ? 20.023 33.985 18.478 1.00 24.90 143 ALA A CA 1
ATOM 536 C C . ALA A 1 67 ? 20.401 32.496 18.609 1.00 25.03 143 ALA A C 1
ATOM 537 O O . ALA A 1 67 ? 19.900 31.651 17.851 1.00 25.11 143 ALA A O 1
ATOM 539 N N . ASP A 1 68 ? 21.273 32.195 19.577 1.00 24.83 144 ASP A N 1
ATOM 540 C CA . ASP A 1 68 ? 21.711 30.826 19.883 1.00 24.82 144 ASP A CA 1
ATOM 541 C C . ASP A 1 68 ? 20.814 30.059 20.859 1.00 24.14 144 ASP A C 1
ATOM 542 O O . ASP A 1 68 ? 21.000 28.854 21.037 1.00 24.16 144 ASP A O 1
ATOM 547 N N . GLU A 1 69 ? 19.869 30.747 21.505 1.00 23.08 145 GLU A N 1
ATOM 548 C CA . GLU A 1 69 ? 18.879 30.079 22.349 1.00 21.84 145 GLU A CA 1
ATOM 549 C C . GLU A 1 69 ? 18.002 29.170 21.513 1.00 20.94 145 GLU A C 1
ATOM 550 O O . GLU A 1 69 ? 17.563 29.544 20.430 1.00 20.72 145 GLU A O 1
ATOM 556 N N . ASN A 1 70 ? 17.776 27.962 22.006 1.00 20.01 146 ASN A N 1
ATOM 557 C CA . ASN A 1 70 ? 16.770 27.090 21.420 1.00 19.39 146 ASN A CA 1
ATOM 558 C C . ASN A 1 70 ? 15.829 26.627 22.525 1.00 18.22 146 ASN A C 1
ATOM 559 O O . ASN A 1 70 ? 16.237 25.884 23.423 1.00 18.26 146 ASN A O 1
ATOM 564 N N . PHE A 1 71 ? 14.581 27.090 22.478 1.00 16.75 147 PHE A N 1
ATOM 565 C CA . PHE A 1 71 ? 13.592 26.700 23.489 1.00 15.29 147 PHE A CA 1
ATOM 566 C C . PHE A 1 71 ? 13.074 25.289 23.237 1.00 14.67 147 PHE A C 1
ATOM 567 O O . PHE A 1 71 ? 12.706 24.944 22.103 1.00 14.78 147 PHE A O 1
ATOM 575 N N . TYR A 1 72 ? 13.074 24.479 24.298 1.00 13.88 148 TYR A N 1
ATOM 576 C CA . TYR A 1 72 ? 12.653 23.072 24.240 1.00 13.06 148 TYR A CA 1
ATOM 577 C C . TYR A 1 72 ? 11.314 22.852 24.923 1.00 12.36 148 TYR A C 1
ATOM 578 O O . TYR A 1 72 ? 10.538 21.973 24.520 1.00 11.93 148 TYR A O 1
ATOM 587 N N . THR A 1 73 ? 11.045 23.639 25.960 1.00 11.53 149 THR A N 1
ATOM 588 C CA . THR A 1 73 ? 9.946 23.307 26.844 1.00 11.45 149 THR A CA 1
ATOM 589 C C . THR A 1 73 ? 9.226 24.511 27.414 1.00 11.63 149 THR A C 1
ATOM 590 O O . THR A 1 73 ? 9.816 25.566 27.583 1.00 11.61 149 THR A O 1
ATOM 594 N N . CYS A 1 74 ? 7.938 24.355 27.695 1.00 12.24 150 CYS A N 1
ATOM 595 C CA . CYS A 1 74 ? 7.191 25.390 28.433 1.00 13.04 150 CYS A CA 1
ATOM 596 C C . CYS A 1 74 ? 6.173 24.820 29.410 1.00 12.77 150 CYS A C 1
ATOM 597 O O . CYS A 1 74 ? 5.765 23.667 29.290 1.00 12.92 150 CYS A O 1
ATOM 600 N N . ALA A 1 75 ? 5.788 25.630 30.393 1.00 13.21 151 ALA A N 1
ATOM 601 C CA . ALA A 1 75 ? 4.713 25.270 31.323 1.00 13.24 151 ALA A CA 1
ATOM 602 C C . ALA A 1 75 ? 3.932 26.490 31.789 1.00 13.36 151 ALA A C 1
ATOM 603 O O . ALA A 1 75 ? 4.484 27.574 31.976 1.00 13.50 151 ALA A O 1
ATOM 605 N N . TRP A 1 76 ? 2.635 26.290 31.971 1.00 13.59 152 TRP A N 1
ATOM 606 C CA . TRP A 1 76 ? 1.753 27.321 32.461 1.00 13.65 152 TRP A CA 1
ATOM 607 C C . TRP A 1 76 ? 1.573 27.234 33.971 1.00 14.21 152 TRP A C 1
ATOM 608 O O . TRP A 1 76 ? 1.463 26.141 34.540 1.00 14.02 152 TRP A O 1
ATOM 619 N N . THR A 1 77 ? 1.530 28.400 34.606 1.00 15.10 153 THR A N 1
ATOM 620 C CA . THR A 1 77 ? 1.040 28.534 35.973 1.00 16.30 153 THR A CA 1
ATOM 621 C C . THR A 1 77 ? 0.280 29.854 36.056 1.00 17.45 153 THR A C 1
ATOM 622 O O . THR A 1 77 ? -0.021 30.448 35.028 1.00 17.55 153 THR A O 1
ATOM 626 N N . TYR A 1 78 ? -0.031 30.312 37.264 1.00 18.88 154 TYR A N 1
ATOM 627 C CA . TYR A 1 78 ? -0.552 31.664 37.448 1.00 20.56 154 TYR A CA 1
ATOM 628 C C . TYR A 1 78 ? 0.151 32.343 38.619 1.00 21.22 154 TYR A C 1
ATOM 629 O O . TYR A 1 78 ? 0.692 31.681 39.496 1.00 21.00 154 TYR A O 1
ATOM 638 N N . ASP A 1 79 ? 0.158 33.669 38.598 1.00 22.52 155 ASP A N 1
ATOM 639 C CA . ASP A 1 79 ? 0.572 34.474 39.725 1.00 23.90 155 ASP A CA 1
ATOM 640 C C . ASP A 1 79 ? -0.394 34.159 40.851 1.00 24.74 155 ASP A C 1
ATOM 641 O O . ASP A 1 79 ? -1.604 34.170 40.652 1.00 24.96 155 ASP A O 1
ATOM 646 N N . SER A 1 80 ? 0.135 33.863 42.031 1.00 25.96 156 SER A N 1
ATOM 647 C CA . SER A 1 80 ? -0.693 33.422 43.161 1.00 26.98 156 SER A CA 1
ATOM 648 C C . SER A 1 80 ? -1.451 34.556 43.873 1.00 27.26 156 SER A C 1
ATOM 649 O O . SER A 1 80 ? -2.391 34.297 44.652 1.00 27.30 156 SER A O 1
ATOM 652 N N . ASN A 1 81 ? -1.051 35.798 43.597 1.00 27.28 157 ASN A N 1
ATOM 653 C CA . ASN A 1 81 ? -1.679 36.972 44.205 1.00 27.41 157 ASN A CA 1
ATOM 654 C C . ASN A 1 81 ? -2.753 37.618 43.320 1.00 27.42 157 ASN A C 1
ATOM 655 O O . ASN A 1 81 ? -3.904 37.783 43.735 1.00 27.41 157 ASN A O 1
ATOM 660 N N . THR A 1 82 ? -2.349 37.992 42.109 1.00 27.55 158 THR A N 1
ATOM 661 C CA . THR A 1 82 ? -3.256 38.407 41.037 1.00 27.25 158 THR A CA 1
ATOM 662 C C . THR A 1 82 ? -3.581 37.114 40.319 1.00 27.10 158 THR A C 1
ATOM 663 O O . THR A 1 82 ? -2.765 36.203 40.335 1.00 27.78 158 THR A O 1
ATOM 667 N N . SER A 1 83 ? -4.736 36.986 39.691 1.00 26.51 159 SER A N 1
ATOM 668 C CA . SER A 1 83 ? -5.073 35.660 39.167 1.00 26.16 159 SER A CA 1
ATOM 669 C C . SER A 1 83 ? -4.407 35.337 37.817 1.00 25.83 159 SER A C 1
ATOM 670 O O . SER A 1 83 ? -4.751 34.346 37.173 1.00 25.71 159 SER A O 1
ATOM 673 N N . HIS A 1 84 ? -3.445 36.155 37.402 1.00 25.16 160 HIS A N 1
ATOM 674 C CA . HIS A 1 84 ? -2.988 36.119 36.015 1.00 25.01 160 HIS A CA 1
ATOM 675 C C . HIS A 1 84 ? -2.075 34.948 35.671 1.00 23.65 160 HIS A C 1
ATOM 676 O O . HIS A 1 84 ? -1.178 34.629 36.439 1.00 23.78 160 HIS A O 1
ATOM 683 N N . PRO A 1 85 ? -2.305 34.309 34.505 1.00 22.54 161 PRO A N 1
ATOM 684 C CA . PRO A 1 85 ? -1.471 33.196 34.047 1.00 21.56 161 PRO A CA 1
ATOM 685 C C . PRO A 1 85 ? -0.025 33.615 33.828 1.00 20.19 161 PRO A C 1
ATOM 686 O O . PRO A 1 85 ? 0.247 34.770 33.522 1.00 20.09 161 PRO A O 1
ATOM 690 N N . LEU A 1 86 ? 0.888 32.672 34.015 1.00 18.79 162 LEU A N 1
ATOM 691 C CA . LEU A 1 86 ? 2.295 32.875 33.732 1.00 17.21 162 LEU A CA 1
ATOM 692 C C . LEU A 1 86 ? 2.774 31.705 32.897 1.00 16.57 162 LEU A C 1
ATOM 693 O O . LEU A 1 86 ? 2.267 30.593 33.021 1.00 16.54 162 LEU A O 1
ATOM 698 N N . LEU A 1 87 ? 3.753 31.959 32.045 1.00 15.75 163 LEU A N 1
ATOM 699 C CA . LEU A 1 87 ? 4.309 30.928 31.201 1.00 15.18 163 LEU A CA 1
ATOM 700 C C . LEU A 1 87 ? 5.814 30.850 31.391 1.00 14.59 163 LEU A C 1
ATOM 701 O O . LEU A 1 87 ? 6.526 31.824 31.120 1.00 14.82 163 LEU A O 1
ATOM 706 N N . ALA A 1 88 ? 6.301 29.708 31.869 1.00 13.62 164 ALA A N 1
ATOM 707 C CA . ALA A 1 88 ? 7.741 29.503 31.973 1.00 13.08 164 ALA A CA 1
ATOM 708 C C . ALA A 1 88 ? 8.254 28.795 30.732 1.00 12.83 164 ALA A C 1
ATOM 709 O O . ALA A 1 88 ? 7.631 27.849 30.268 1.00 12.64 164 ALA A O 1
ATOM 711 N N . VAL A 1 89 ? 9.365 29.286 30.180 1.00 12.81 165 VAL A N 1
ATOM 712 C CA . VAL A 1 89 ? 10.044 28.641 29.042 1.00 12.75 165 VAL A CA 1
ATOM 713 C C . VAL A 1 89 ? 11.521 28.412 29.360 1.00 12.55 165 VAL A C 1
ATOM 714 O O . VAL A 1 89 ? 12.097 29.136 30.170 1.00 12.08 165 VAL A O 1
ATOM 718 N N . ALA A 1 90 ? 12.118 27.406 28.715 1.00 12.78 166 ALA A N 1
ATOM 719 C CA . ALA A 1 90 ? 13.535 27.067 28.892 1.00 13.02 166 ALA A CA 1
ATOM 720 C C . ALA A 1 90 ? 14.059 26.182 27.751 1.00 13.15 166 ALA A C 1
ATOM 721 O O . ALA A 1 90 ? 13.268 25.594 27.010 1.00 12.94 166 ALA A O 1
ATOM 723 N N . GLY A 1 91 ? 15.386 26.087 27.636 1.00 13.24 167 GLY A N 1
ATOM 724 C CA . GLY A 1 91 ? 16.046 25.359 26.547 1.00 13.68 167 GLY A CA 1
ATOM 725 C C . GLY A 1 91 ? 17.560 25.230 26.688 1.00 14.06 167 GLY A C 1
ATOM 726 O O . GLY A 1 91 ? 18.076 25.114 27.808 1.00 14.05 167 GLY A O 1
ATOM 727 N N . SER A 1 92 ? 18.270 25.255 25.555 1.00 14.41 168 SER A N 1
ATOM 728 C CA . SER A 1 92 ? 19.722 24.971 25.524 1.00 15.28 168 SER A CA 1
ATOM 729 C C . SER A 1 92 ? 20.609 25.831 26.435 1.00 15.41 168 SER A C 1
ATOM 730 O O . SER A 1 92 ? 21.559 25.327 27.020 1.00 15.54 168 SER A O 1
ATOM 733 N N . ARG A 1 93 ? 20.298 27.114 26.574 1.00 15.75 169 ARG A N 1
ATOM 734 C CA . ARG A 1 93 ? 21.089 27.982 27.450 1.00 15.85 169 ARG A CA 1
ATOM 735 C C . ARG A 1 93 ? 20.940 27.677 28.949 1.00 15.59 169 ARG A C 1
ATOM 736 O O . ARG A 1 93 ? 21.743 28.141 29.767 1.00 15.59 169 ARG A O 1
ATOM 744 N N . GLY A 1 94 ? 19.938 26.878 29.306 1.00 15.04 170 GLY A N 1
ATOM 745 C CA . GLY A 1 94 ? 19.750 26.493 30.703 1.00 14.55 170 GLY A CA 1
ATOM 746 C C . GLY A 1 94 ? 19.271 27.656 31.552 1.00 14.26 170 GLY A C 1
ATOM 747 O O . GLY A 1 94 ? 19.628 27.771 32.726 1.00 13.92 170 GLY A O 1
ATOM 748 N N . ILE A 1 95 ? 18.455 28.517 30.948 1.00 14.08 171 ILE A N 1
ATOM 749 C CA . ILE A 1 95 ? 17.900 29.676 31.634 1.00 13.98 171 ILE A CA 1
ATOM 750 C C . ILE A 1 95 ? 16.380 29.542 31.659 1.00 13.39 171 ILE A C 1
ATOM 751 O O . ILE A 1 95 ? 15.770 29.306 30.624 1.00 13.49 171 ILE A O 1
ATOM 756 N N . ILE A 1 96 ? 15.780 29.651 32.844 1.00 12.91 172 ILE A N 1
ATOM 757 C CA . ILE A 1 96 ? 14.323 29.645 32.961 1.00 12.46 172 ILE A CA 1
ATOM 758 C C . ILE A 1 96 ? 13.790 31.067 32.822 1.00 12.64 172 ILE A C 1
ATOM 759 O O . ILE A 1 96 ? 14.209 31.976 33.548 1.00 12.54 172 ILE A O 1
ATOM 764 N N . ARG A 1 97 ? 12.862 31.248 31.890 1.00 12.40 173 ARG A N 1
ATOM 765 C CA . ARG A 1 97 ? 12.213 32.527 31.716 1.00 12.36 173 ARG A CA 1
ATOM 766 C C . ARG A 1 97 ? 10.749 32.491 32.117 1.00 12.36 173 ARG A C 1
ATOM 767 O O . ARG A 1 97 ? 9.987 31.624 31.676 1.00 12.35 173 ARG A O 1
ATOM 775 N N . ILE A 1 98 ? 10.367 33.436 32.971 1.00 12.13 174 ILE A N 1
ATOM 776 C CA . ILE A 1 98 ? 8.982 33.598 33.348 1.00 11.80 174 ILE A CA 1
ATOM 777 C C . ILE A 1 98 ? 8.451 34.698 32.481 1.00 12.11 174 ILE A C 1
ATOM 778 O O . ILE A 1 98 ? 8.964 35.818 32.505 1.00 12.23 174 ILE A O 1
ATOM 783 N N . ILE A 1 99 ? 7.437 34.365 31.690 1.00 12.59 175 ILE A N 1
ATOM 784 C CA . ILE A 1 99 ? 6.880 35.303 30.722 1.00 12.85 175 ILE A CA 1
ATOM 785 C C . ILE A 1 99 ? 5.441 35.677 31.043 1.00 13.09 175 ILE A C 1
ATOM 786 O O . ILE A 1 99 ? 4.613 34.814 31.322 1.00 13.36 175 ILE A O 1
ATOM 791 N N . ASN A 1 100 ? 5.167 36.976 31.024 1.00 13.32 176 ASN A N 1
ATOM 792 C CA . ASN A 1 100 ? 3.814 37.481 31.117 1.00 13.47 176 ASN A CA 1
ATOM 793 C C . ASN A 1 100 ? 3.126 37.222 29.772 1.00 13.81 176 ASN A C 1
ATOM 794 O O . ASN A 1 100 ? 3.483 37.817 28.768 1.00 14.19 176 ASN A O 1
ATOM 799 N N . PRO A 1 101 ? 2.126 36.331 29.742 1.00 14.15 177 PRO A N 1
ATOM 800 C CA . PRO A 1 101 ? 1.639 35.939 28.429 1.00 14.26 177 PRO A CA 1
ATOM 801 C C . PRO A 1 101 ? 0.773 37.017 27.753 1.00 14.44 177 PRO A C 1
ATOM 802 O O . PRO A 1 101 ? 0.476 36.906 26.567 1.00 14.70 177 PRO A O 1
ATOM 806 N N . ILE A 1 102 ? 0.369 38.042 28.498 1.00 14.50 178 ILE A N 1
ATOM 807 C CA . ILE A 1 102 ? -0.403 39.141 27.913 1.00 14.63 178 ILE A CA 1
ATOM 808 C C . ILE A 1 102 ? 0.478 40.018 27.012 1.00 14.29 178 ILE A C 1
ATOM 809 O O . ILE A 1 102 ? 0.229 40.116 25.818 1.00 14.13 178 ILE A O 1
ATOM 814 N N . THR A 1 103 ? 1.507 40.630 27.593 1.00 14.22 179 THR A N 1
ATOM 815 C CA . THR A 1 103 ? 2.427 41.519 26.882 1.00 14.27 179 THR A CA 1
ATOM 816 C C . THR A 1 103 ? 3.597 40.772 26.232 1.00 14.26 179 THR A C 1
ATOM 817 O O . THR A 1 103 ? 4.282 41.302 25.357 1.00 13.91 179 THR A O 1
ATOM 821 N N . MET A 1 104 ? 3.795 39.529 26.668 1.00 14.48 180 MET A N 1
ATOM 822 C CA . MET A 1 104 ? 4.945 38.687 26.309 1.00 14.68 180 MET A CA 1
ATOM 823 C C . MET A 1 104 ? 6.260 39.228 26.890 1.00 15.17 180 MET A C 1
ATOM 824 O O . MET A 1 104 ? 7.356 38.921 26.396 1.00 14.95 180 MET A O 1
ATOM 829 N N . GLN A 1 105 ? 6.133 40.025 27.952 1.00 15.49 181 GLN A N 1
ATOM 830 C CA . GLN A 1 105 ? 7.278 40.495 28.709 1.00 16.14 181 GLN A CA 1
ATOM 831 C C . GLN A 1 105 ? 7.855 39.350 29.507 1.00 16.65 181 GLN A C 1
ATOM 832 O O . GLN A 1 105 ? 7.113 38.542 30.078 1.00 16.88 181 GLN A O 1
ATOM 838 N N . CYS A 1 106 ? 9.183 39.292 29.542 1.00 17.27 182 CYS A N 1
ATOM 839 C CA . CYS A 1 106 ? 9.902 38.418 30.453 1.00 17.51 182 CYS A CA 1
ATOM 840 C C . CYS A 1 106 ? 9.950 39.104 31.812 1.00 17.78 182 CYS A C 1
ATOM 841 O O . CYS A 1 106 ? 10.684 40.073 31.991 1.00 17.83 182 CYS A O 1
ATOM 844 N N . ILE A 1 107 ? 9.150 38.621 32.758 1.00 18.02 183 ILE A N 1
ATOM 845 C CA . ILE A 1 107 ? 9.072 39.239 34.080 1.00 18.20 183 ILE A CA 1
ATOM 846 C C . ILE A 1 107 ? 10.382 39.063 34.857 1.00 18.42 183 ILE A C 1
ATOM 847 O O . ILE A 1 107 ? 10.876 40.008 35.467 1.00 18.37 183 ILE A O 1
ATOM 852 N N . LYS A 1 108 ? 10.923 37.845 34.823 1.00 18.74 184 LYS A N 1
ATOM 853 C CA . LYS A 1 108 ? 12.135 37.462 35.554 1.00 18.73 184 LYS A CA 1
ATOM 854 C C . LYS A 1 108 ? 12.682 36.145 34.992 1.00 18.83 184 LYS A C 1
ATOM 855 O O . LYS A 1 108 ? 12.018 35.477 34.195 1.00 18.79 184 LYS A O 1
ATOM 861 N N . HIS A 1 109 ? 13.893 35.776 35.403 1.00 18.97 185 HIS A N 1
ATOM 862 C CA . HIS A 1 109 ? 14.535 34.572 34.893 1.00 18.86 185 HIS A CA 1
ATOM 863 C C . HIS A 1 109 ? 15.446 33.932 35.932 1.00 19.02 185 HIS A C 1
ATOM 864 O O . HIS A 1 109 ? 15.979 34.617 36.796 1.00 19.15 185 HIS A O 1
ATOM 871 N N . TYR A 1 110 ? 15.622 32.619 35.842 1.00 19.07 186 TYR A N 1
ATOM 872 C CA . TYR A 1 110 ? 16.464 31.895 36.790 1.00 19.42 186 TYR A CA 1
ATOM 873 C C . TYR A 1 110 ? 17.605 31.210 36.064 1.00 20.17 186 TYR A C 1
ATOM 874 O O . TYR A 1 110 ? 17.432 30.683 34.974 1.00 20.50 186 TYR A O 1
ATOM 883 N N . VAL A 1 111 ? 18.784 31.237 36.658 1.00 21.18 187 VAL A N 1
ATOM 884 C CA . VAL A 1 111 ? 19.924 30.623 36.025 1.00 22.16 187 VAL A CA 1
ATOM 885 C C . VAL A 1 111 ? 20.455 29.539 36.965 1.00 22.91 187 VAL A C 1
ATOM 886 O O . VAL A 1 111 ? 20.710 29.785 38.141 1.00 22.49 187 VAL A O 1
ATOM 890 N N . GLY A 1 112 ? 20.535 28.321 36.431 1.00 24.26 188 GLY A N 1
ATOM 891 C CA . GLY A 1 112 ? 20.846 27.113 37.207 1.00 25.47 188 GLY A CA 1
ATOM 892 C C . GLY A 1 112 ? 22.334 26.954 37.190 1.00 26.01 188 GLY A C 1
ATOM 893 O O . GLY A 1 112 ? 23.028 27.749 37.795 1.00 26.25 188 GLY A O 1
ATOM 894 N N . HIS A 1 113 ? 22.839 25.951 36.484 1.00 26.89 189 HIS A N 1
ATOM 895 C CA . HIS A 1 113 ? 24.247 26.036 36.089 1.00 27.62 189 HIS A CA 1
ATOM 896 C C . HIS A 1 113 ? 24.455 26.481 34.632 1.00 27.22 189 HIS A C 1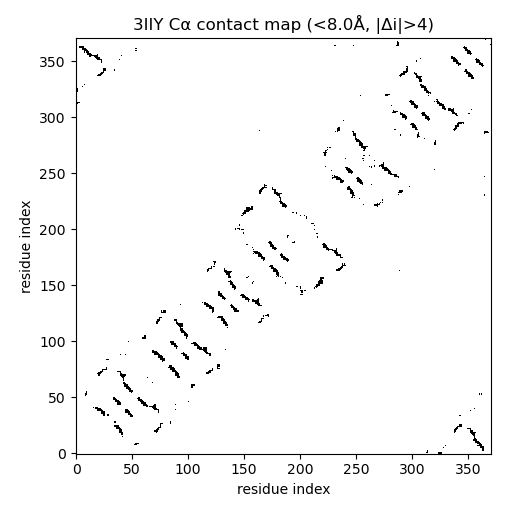
ATOM 897 O O . HIS A 1 113 ? 25.595 26.711 34.202 1.00 27.51 189 HIS A O 1
ATOM 904 N N . GLY A 1 114 ? 23.353 26.639 33.899 1.00 26.44 190 GLY A N 1
ATOM 905 C CA . GLY A 1 114 ? 23.410 27.163 32.534 1.00 25.43 190 GLY A CA 1
ATOM 906 C C . GLY A 1 114 ? 23.642 26.103 31.467 1.00 24.66 190 GLY A C 1
ATOM 907 O O . GLY A 1 114 ? 24.275 26.372 30.440 1.00 24.99 190 GLY A O 1
ATOM 908 N N . ASN A 1 115 ? 23.109 24.904 31.712 1.00 23.50 191 ASN A N 1
ATOM 909 C CA . ASN A 1 115 ? 23.190 23.763 30.793 1.00 22.00 191 ASN A CA 1
ATOM 910 C C . ASN A 1 115 ? 21.768 23.324 30.437 1.00 20.88 191 ASN A C 1
ATOM 911 O O . ASN A 1 115 ? 20.853 23.496 31.239 1.00 20.90 191 ASN A O 1
ATOM 916 N N . ALA A 1 116 ? 21.570 22.785 29.238 1.00 19.21 192 ALA A N 1
ATOM 917 C CA . ALA A 1 116 ? 20.222 22.650 28.680 1.00 17.58 192 ALA A CA 1
ATOM 918 C C . ALA A 1 116 ? 19.171 22.161 29.680 1.00 16.50 192 ALA A C 1
ATOM 919 O O . ALA A 1 116 ? 19.381 21.185 30.403 1.00 16.27 192 ALA A O 1
ATOM 921 N N . ILE A 1 117 ? 18.047 22.866 29.727 1.00 15.06 193 ILE A N 1
ATOM 922 C CA . ILE A 1 117 ? 16.876 22.368 30.433 1.00 13.69 193 ILE A CA 1
ATOM 923 C C . ILE A 1 117 ? 15.998 21.589 29.444 1.00 13.44 193 ILE A C 1
ATOM 924 O O . ILE A 1 117 ? 15.653 22.095 28.375 1.00 13.21 193 ILE A O 1
ATOM 929 N N . ASN A 1 118 ? 15.661 20.354 29.801 1.00 13.16 194 ASN A N 1
ATOM 930 C CA . ASN A 1 118 ? 14.885 19.482 28.928 1.00 13.26 194 ASN A CA 1
ATOM 931 C C . ASN A 1 118 ? 13.386 19.501 29.155 1.00 13.33 194 ASN A C 1
ATOM 932 O O . ASN A 1 118 ? 12.627 19.283 28.222 1.00 13.42 194 ASN A O 1
ATOM 937 N N . GLU A 1 119 ? 12.961 19.749 30.388 1.00 13.18 195 GLU A N 1
ATOM 938 C CA . GLU A 1 119 ? 11.545 19.720 30.718 1.00 13.43 195 GLU A CA 1
ATOM 939 C C . GLU A 1 119 ? 11.274 20.673 31.885 1.00 13.07 195 GLU A C 1
ATOM 940 O O . GLU A 1 119 ? 12.151 20.895 32.718 1.00 12.86 195 GLU A O 1
ATOM 946 N N . LEU A 1 120 ? 10.072 21.254 31.918 1.00 12.48 196 LEU A N 1
ATOM 947 C CA . LEU A 1 120 ? 9.604 22.024 33.079 1.00 11.91 196 LEU A CA 1
ATOM 948 C C . LEU A 1 120 ? 8.225 21.530 33.505 1.00 11.84 196 LEU A C 1
ATOM 949 O O . LEU A 1 120 ? 7.402 21.138 32.665 1.00 11.32 196 LEU A O 1
ATOM 954 N N . LYS A 1 121 ? 7.984 21.557 34.815 1.00 11.78 197 LYS A N 1
ATOM 955 C CA . LYS A 1 121 ? 6.715 21.124 35.394 1.00 11.62 197 LYS A CA 1
ATOM 956 C C . LYS A 1 121 ? 6.365 21.964 36.610 1.00 11.72 197 LYS A C 1
ATOM 957 O O . LYS A 1 121 ? 7.221 22.230 37.454 1.00 11.76 197 LYS A O 1
ATOM 963 N N . PHE A 1 122 ? 5.101 22.365 36.700 1.00 12.06 198 PHE A N 1
ATOM 964 C CA . PHE A 1 122 ? 4.582 23.037 37.891 1.00 12.46 198 PHE A CA 1
ATOM 965 C C . PHE A 1 122 ? 3.860 22.084 38.832 1.00 12.94 198 PHE A C 1
ATOM 966 O O . PHE A 1 122 ? 3.157 21.178 38.386 1.00 13.44 198 PHE A O 1
ATOM 974 N N . HIS A 1 123 ? 4.049 22.305 40.130 1.00 13.45 199 HIS A N 1
ATOM 975 C CA . HIS A 1 123 ? 3.358 21.583 41.206 1.00 14.03 199 HIS A CA 1
ATOM 976 C C . HIS A 1 123 ? 1.823 21.613 41.045 1.00 14.61 199 HIS A C 1
ATOM 977 O O . HIS A 1 123 ? 1.254 22.680 40.783 1.00 14.46 199 HIS A O 1
ATOM 984 N N . PRO A 1 124 ? 1.151 20.446 41.204 1.00 15.09 200 PRO A N 1
ATOM 985 C CA . PRO A 1 124 ? -0.295 20.348 40.957 1.00 15.54 200 PRO A CA 1
ATOM 986 C C . PRO A 1 124 ? -1.149 21.108 41.966 1.00 16.16 200 PRO A C 1
ATOM 987 O O . PRO A 1 124 ? -2.326 21.367 41.702 1.00 16.63 200 PRO A O 1
ATOM 991 N N . ARG A 1 125 ? -0.566 21.459 43.109 1.00 16.43 201 ARG A N 1
ATOM 992 C CA . ARG A 1 125 ? -1.317 22.132 44.162 1.00 16.72 201 ARG A CA 1
ATOM 993 C C . ARG A 1 125 ? -0.707 23.468 44.596 1.00 16.51 201 ARG A C 1
ATOM 994 O O . ARG A 1 125 ? -1.357 24.243 45.319 1.00 16.94 201 ARG A O 1
ATOM 1002 N N . ASP A 1 126 ? 0.531 23.731 44.170 1.00 15.53 202 ASP A N 1
ATOM 1003 C CA . ASP A 1 126 ? 1.216 24.972 44.494 1.00 14.63 202 ASP A CA 1
ATOM 1004 C C . ASP A 1 126 ? 1.769 25.616 43.234 1.00 14.09 202 ASP A C 1
ATOM 1005 O O . ASP A 1 126 ? 2.793 25.197 42.734 1.00 14.30 202 ASP A O 1
ATOM 1010 N N . PRO A 1 127 ? 1.111 26.674 42.744 1.00 13.59 203 PRO A N 1
ATOM 1011 C CA . PRO A 1 127 ? 1.412 27.299 41.454 1.00 13.09 203 PRO A CA 1
ATOM 1012 C C . PRO A 1 127 ? 2.821 27.906 41.388 1.00 12.89 203 PRO A C 1
ATOM 1013 O O . PRO A 1 127 ? 3.312 28.235 40.292 1.00 12.57 203 PRO A O 1
ATOM 1017 N N . ASN A 1 128 ? 3.451 28.043 42.558 1.00 12.40 204 ASN A N 1
ATOM 1018 C CA . ASN A 1 128 ? 4.775 28.657 42.701 1.00 11.97 204 ASN A CA 1
ATOM 1019 C C . ASN A 1 128 ? 5.938 27.677 42.539 1.00 11.66 204 ASN A C 1
ATOM 1020 O O . ASN A 1 128 ? 7.069 28.090 42.273 1.00 11.61 204 ASN A O 1
ATOM 1025 N N . LEU A 1 129 ? 5.667 26.390 42.736 1.00 11.13 205 LEU A N 1
ATOM 1026 C CA . LEU A 1 129 ? 6.733 25.402 42.751 1.00 11.21 205 LEU A CA 1
ATOM 1027 C C . LEU A 1 129 ? 7.053 24.869 41.352 1.00 11.32 205 LEU A C 1
ATOM 1028 O O . LEU A 1 129 ? 6.288 24.100 40.760 1.00 11.48 205 LEU A O 1
ATOM 1033 N N . LEU A 1 130 ? 8.188 25.314 40.827 1.00 11.27 206 LEU A N 1
ATOM 1034 C CA . LEU A 1 130 ? 8.614 24.949 39.488 1.00 11.48 206 LEU A CA 1
ATOM 1035 C C . LEU A 1 130 ? 9.755 23.926 39.532 1.00 11.76 206 LEU A C 1
ATOM 1036 O O . LEU A 1 130 ? 10.776 24.121 40.208 1.00 11.58 206 LEU A O 1
ATOM 1041 N N . LEU A 1 131 ? 9.562 22.826 38.814 1.00 11.92 207 LEU A N 1
ATOM 1042 C CA . LEU A 1 131 ? 10.587 21.792 38.718 1.00 12.08 207 LEU A CA 1
ATOM 1043 C C . LEU A 1 131 ? 11.220 21.813 37.328 1.00 11.97 207 LEU A C 1
ATOM 1044 O O . LEU A 1 131 ? 10.505 21.871 36.330 1.00 11.88 207 LEU A O 1
ATOM 1049 N N . SER A 1 132 ? 12.553 21.779 37.274 1.00 11.93 208 SER A N 1
ATOM 1050 C CA . SER A 1 132 ? 13.283 21.768 36.005 1.00 11.92 208 SER A CA 1
ATOM 1051 C C . SER A 1 132 ? 14.234 20.574 35.920 1.00 11.84 208 SER A C 1
ATOM 1052 O O . SER A 1 132 ? 14.912 20.240 36.892 1.00 11.99 208 SER A O 1
ATOM 1055 N N . VAL A 1 133 ? 14.284 19.932 34.763 1.00 11.82 209 VAL A N 1
ATOM 1056 C CA . VAL A 1 133 ? 15.183 18.799 34.580 1.00 12.34 209 VAL A CA 1
ATOM 1057 C C . VAL A 1 133 ? 16.240 19.167 33.541 1.00 13.04 209 VAL A C 1
ATOM 1058 O O . VAL A 1 133 ? 15.940 19.807 32.535 1.00 12.91 209 VAL A O 1
ATOM 1062 N N . SER A 1 134 ? 17.481 18.769 33.789 1.00 13.84 210 SER A N 1
ATOM 1063 C CA . SER A 1 134 ? 18.592 19.346 33.047 1.00 14.34 210 SER A CA 1
ATOM 1064 C C . SER A 1 134 ? 19.545 18.353 32.386 1.00 14.42 210 SER A C 1
ATOM 1065 O O . SER A 1 134 ? 19.612 17.174 32.746 1.00 14.53 210 SER A O 1
ATOM 1068 N N . LYS A 1 135 ? 20.288 18.871 31.415 1.00 14.46 211 LYS A N 1
ATOM 1069 C CA . LYS A 1 135 ? 21.347 18.144 30.735 1.00 14.73 211 LYS A CA 1
ATOM 1070 C C . LYS A 1 135 ? 22.532 17.871 31.681 1.00 14.51 211 LYS A C 1
ATOM 1071 O O . LYS A 1 135 ? 23.354 16.997 31.413 1.00 14.33 211 LYS A O 1
ATOM 1077 N N . ASP A 1 136 ? 22.590 18.593 32.799 1.00 14.45 212 ASP A N 1
ATOM 1078 C CA . ASP A 1 136 ? 23.700 18.478 33.750 1.00 14.28 212 ASP A CA 1
ATOM 1079 C C . ASP A 1 136 ? 23.456 17.410 34.813 1.00 14.21 212 ASP A C 1
ATOM 1080 O O . ASP A 1 136 ? 24.142 17.375 35.849 1.00 14.28 212 ASP A O 1
ATOM 1085 N N . HIS A 1 137 ? 22.479 16.539 34.544 1.00 13.89 213 HIS A N 1
ATOM 1086 C CA . HIS A 1 137 ? 22.218 15.341 35.355 1.00 13.45 213 HIS A CA 1
ATOM 1087 C C . HIS A 1 137 ? 21.307 15.643 36.562 1.00 13.56 213 HIS A C 1
ATOM 1088 O O . HIS A 1 137 ? 20.902 14.722 37.287 1.00 13.44 213 HIS A O 1
ATOM 1095 N N . ALA A 1 138 ? 20.977 16.919 36.776 1.00 13.09 214 ALA A N 1
ATOM 1096 C CA . ALA A 1 138 ? 20.224 17.305 37.967 1.00 12.80 214 ALA A CA 1
ATOM 1097 C C . ALA A 1 138 ? 18.782 17.789 37.728 1.00 12.48 214 ALA A C 1
ATOM 1098 O O . ALA A 1 138 ? 18.429 18.232 36.644 1.00 12.41 214 ALA A O 1
ATOM 1100 N N . LEU A 1 139 ? 17.961 17.676 38.766 1.00 12.33 215 LEU A N 1
ATOM 1101 C CA . LEU A 1 139 ? 16.661 18.331 38.832 1.00 12.01 215 LEU A CA 1
ATOM 1102 C C . LEU A 1 139 ? 16.729 19.419 39.875 1.00 11.77 215 LEU A C 1
ATOM 1103 O O . LEU A 1 139 ? 17.333 19.239 40.933 1.00 11.67 215 LEU A O 1
ATOM 1108 N N . ARG A 1 140 ? 16.097 20.545 39.588 1.00 11.75 216 ARG A N 1
ATOM 1109 C CA . ARG A 1 140 ? 16.005 21.624 40.560 1.00 11.60 216 ARG A CA 1
ATOM 1110 C C . ARG A 1 140 ? 14.549 22.008 40.777 1.00 11.34 216 ARG A C 1
ATOM 1111 O O . ARG A 1 140 ? 13.730 21.969 39.846 1.00 11.18 216 ARG A O 1
ATOM 1119 N N . LEU A 1 141 ? 14.244 22.367 42.021 1.00 11.01 217 LEU A N 1
ATOM 1120 C CA . LEU A 1 141 ? 12.935 22.840 42.426 1.00 10.46 217 LEU A CA 1
ATOM 1121 C C . LEU A 1 141 ? 13.032 24.308 42.822 1.00 10.61 217 LEU A C 1
ATOM 1122 O O . LEU A 1 141 ? 13.816 24.663 43.701 1.00 11.00 217 LEU A O 1
ATOM 1127 N N . TRP A 1 142 ? 12.220 25.153 42.195 1.00 10.48 218 TRP A N 1
ATOM 1128 C CA . TRP A 1 142 ? 12.246 26.590 42.458 1.00 10.40 218 TRP A CA 1
ATOM 1129 C C . TRP A 1 142 ? 10.953 27.096 43.077 1.00 10.50 218 TRP A C 1
ATOM 1130 O O . TRP A 1 142 ? 9.872 26.583 42.788 1.00 10.54 218 TRP A O 1
ATOM 1141 N N . ASN A 1 143 ? 11.070 28.116 43.924 1.00 10.63 219 ASN A N 1
ATOM 1142 C CA . ASN A 1 143 ? 9.908 28.863 44.401 1.00 10.53 219 ASN A CA 1
ATOM 1143 C C . ASN A 1 143 ? 9.883 30.218 43.694 1.00 10.78 219 ASN A C 1
ATOM 1144 O O . ASN A 1 143 ? 10.669 31.116 44.019 1.00 10.89 219 ASN A O 1
ATOM 1149 N N . ILE A 1 144 ? 8.983 30.348 42.719 1.00 11.08 220 ILE A N 1
ATOM 1150 C CA . ILE A 1 144 ? 8.936 31.518 41.837 1.00 11.02 220 ILE A CA 1
ATOM 1151 C C . ILE A 1 144 ? 8.084 32.639 42.423 1.00 11.60 220 ILE A C 1
ATOM 1152 O O . ILE A 1 144 ? 7.635 33.542 41.729 1.00 11.92 220 ILE A O 1
ATOM 1157 N N . GLN A 1 145 ? 7.886 32.573 43.726 1.00 12.21 221 GLN A N 1
ATOM 1158 C CA . GLN A 1 145 ? 7.214 33.617 44.464 1.00 12.72 221 GLN A CA 1
ATOM 1159 C C . GLN A 1 145 ? 8.261 34.399 45.248 1.00 12.97 221 GLN A C 1
ATOM 1160 O O . GLN A 1 145 ? 8.255 35.622 45.250 1.00 13.83 221 GLN A O 1
ATOM 1166 N N . THR A 1 146 ? 9.163 33.682 45.911 1.00 12.80 222 THR A N 1
ATOM 1167 C CA . THR A 1 146 ? 10.243 34.304 46.651 1.00 12.33 222 THR A CA 1
ATOM 1168 C C . THR A 1 146 ? 11.566 34.230 45.872 1.00 12.49 222 THR A C 1
ATOM 1169 O O . THR A 1 146 ? 12.621 34.602 46.399 1.00 12.12 222 THR A O 1
ATOM 1173 N N . ASP A 1 147 ? 11.495 33.751 44.624 1.00 12.28 223 ASP A N 1
ATOM 1174 C CA . ASP A 1 147 ? 12.669 33.596 43.742 1.00 12.28 223 ASP A CA 1
ATOM 1175 C C . ASP A 1 147 ? 13.806 32.892 44.470 1.00 12.25 223 ASP A C 1
ATOM 1176 O O . ASP A 1 147 ? 14.869 33.472 44.699 1.00 12.72 223 ASP A O 1
ATOM 1181 N N . THR A 1 148 ? 13.555 31.645 44.859 1.00 11.93 224 THR A N 1
ATOM 1182 C CA . THR A 1 148 ? 14.521 30.846 45.599 1.00 11.21 224 THR A CA 1
ATOM 1183 C C . THR A 1 148 ? 14.642 29.438 45.007 1.00 11.55 224 THR A C 1
ATOM 1184 O O . THR A 1 148 ? 13.650 28.855 44.515 1.00 11.42 224 THR A O 1
ATOM 1188 N N . LEU A 1 149 ? 15.864 28.907 45.066 1.00 10.98 225 LEU A N 1
ATOM 1189 C CA . LEU A 1 149 ? 16.147 27.548 44.689 1.00 10.71 225 LEU A CA 1
ATOM 1190 C C . LEU A 1 149 ? 15.918 26.676 45.915 1.00 10.76 225 LEU A C 1
ATOM 1191 O O . LEU A 1 149 ? 16.640 26.772 46.896 1.00 10.95 225 LEU A O 1
ATOM 1196 N N . VAL A 1 150 ? 14.894 25.839 45.883 1.00 11.03 226 VAL A N 1
ATOM 1197 C CA . VAL A 1 150 ? 14.552 25.066 47.078 1.00 11.33 226 VAL A CA 1
ATOM 1198 C C . VAL A 1 150 ? 15.464 23.852 47.245 1.00 12.05 226 VAL A C 1
ATOM 1199 O O . VAL A 1 150 ? 15.951 23.586 48.357 1.00 12.38 226 VAL A O 1
ATOM 1203 N N . ALA A 1 151 ? 15.707 23.130 46.148 1.00 12.46 227 ALA A N 1
ATOM 1204 C CA . ALA A 1 151 ? 16.534 21.923 46.187 1.00 12.79 227 ALA A CA 1
ATOM 1205 C C . ALA A 1 151 ? 17.134 21.512 44.834 1.00 13.24 227 ALA A C 1
ATOM 1206 O O . ALA A 1 151 ? 16.602 21.844 43.758 1.00 13.22 227 ALA A O 1
ATOM 1208 N N . ILE A 1 152 ? 18.254 20.792 44.926 1.00 13.35 228 ILE A N 1
ATOM 1209 C CA . ILE A 1 152 ? 18.908 20.162 43.798 1.00 13.65 228 ILE A CA 1
ATOM 1210 C C . ILE A 1 152 ? 18.803 18.663 44.041 1.00 13.85 228 ILE A C 1
ATOM 1211 O O . ILE A 1 152 ? 19.192 18.174 45.105 1.00 14.09 228 ILE A O 1
ATOM 1216 N N . PHE A 1 153 ? 18.243 17.946 43.071 1.00 13.99 229 PHE A N 1
ATOM 1217 C CA . PHE A 1 153 ? 18.148 16.494 43.131 1.00 14.08 229 PHE A CA 1
ATOM 1218 C C . PHE A 1 153 ? 19.174 15.962 42.155 1.00 14.47 229 PHE A C 1
ATOM 1219 O O . PHE A 1 153 ? 18.974 16.011 40.941 1.00 14.53 229 PHE A O 1
ATOM 1227 N N . GLY A 1 154 ? 20.294 15.492 42.688 1.00 15.20 230 GLY A N 1
ATOM 1228 C CA . GLY A 1 154 ? 21.443 15.106 41.871 1.00 16.41 230 GLY A CA 1
ATOM 1229 C C . GLY A 1 154 ? 22.308 14.120 42.613 1.00 17.49 230 GLY A C 1
ATOM 1230 O O . GLY A 1 154 ? 21.796 13.195 43.240 1.00 18.00 230 GLY A O 1
ATOM 1231 N N . GLY A 1 155 ? 23.621 14.316 42.554 1.00 18.47 231 GLY A N 1
ATOM 1232 C CA . GLY A 1 155 ? 24.563 13.431 43.241 1.00 19.34 231 GLY A CA 1
ATOM 1233 C C . GLY A 1 155 ? 24.881 12.166 42.465 1.00 20.17 231 GLY A C 1
ATOM 1234 O O . GLY A 1 155 ? 24.305 11.904 41.400 1.00 20.39 231 GLY A O 1
ATOM 1235 N N . VAL A 1 156 ? 25.800 11.374 43.016 1.00 20.95 232 VAL A N 1
ATOM 1236 C CA . VAL A 1 156 ? 26.289 10.134 42.384 1.00 21.26 232 VAL A CA 1
ATOM 1237 C C . VAL A 1 156 ? 25.172 9.093 42.206 1.00 21.23 232 VAL A C 1
ATOM 1238 O O . VAL A 1 156 ? 25.078 8.439 41.158 1.00 21.26 232 VAL A O 1
ATOM 1242 N N . GLU A 1 157 ? 24.335 8.944 43.236 1.00 20.99 233 GLU A N 1
ATOM 1243 C CA . GLU A 1 157 ? 23.150 8.086 43.157 1.00 20.60 233 GLU A CA 1
ATOM 1244 C C . GLU A 1 157 ? 21.978 8.749 42.409 1.00 20.21 233 GLU A C 1
ATOM 1245 O O . GLU A 1 157 ? 20.952 8.110 42.170 1.00 20.01 233 GLU A O 1
ATOM 1251 N N . GLY A 1 158 ? 22.138 10.023 42.039 1.00 19.61 234 GLY A N 1
ATOM 1252 C CA . GLY A 1 158 ? 21.209 10.679 41.125 1.00 19.01 234 GLY A CA 1
ATOM 1253 C C . GLY A 1 158 ? 21.403 10.156 39.708 1.00 18.57 234 GLY A C 1
ATOM 1254 O O . GLY A 1 158 ? 22.024 9.113 39.497 1.00 18.27 234 GLY A O 1
ATOM 1255 N N . HIS A 1 159 ? 20.868 10.874 38.730 1.00 18.10 235 HIS A N 1
ATOM 1256 C CA . HIS A 1 159 ? 21.071 10.507 37.335 1.00 17.71 235 HIS A CA 1
ATOM 1257 C C . HIS A 1 159 ? 22.534 10.673 36.911 1.00 17.98 235 HIS A C 1
ATOM 1258 O O . HIS A 1 159 ? 23.215 11.626 37.324 1.00 17.93 235 HIS A O 1
ATOM 1265 N N . ARG A 1 160 ? 23.017 9.730 36.105 1.00 18.00 236 ARG A N 1
ATOM 1266 C CA . ARG A 1 160 ? 24.408 9.749 35.632 1.00 18.12 236 ARG A CA 1
ATOM 1267 C C . ARG A 1 160 ? 24.533 10.271 34.192 1.00 17.51 236 ARG A C 1
ATOM 1268 O O . ARG A 1 160 ? 25.584 10.161 33.566 1.00 17.74 236 ARG A O 1
ATOM 1276 N N . ASP A 1 161 ? 23.456 10.865 33.686 1.00 16.82 237 ASP A N 1
ATOM 1277 C CA . ASP A 1 161 ? 23.397 11.371 32.315 1.00 16.30 237 ASP A CA 1
ATOM 1278 C C . ASP A 1 161 ? 22.146 12.240 32.241 1.00 15.89 237 ASP A C 1
ATOM 1279 O O . ASP A 1 161 ? 21.415 12.343 33.227 1.00 16.05 237 ASP A O 1
ATOM 1284 N N . GLU A 1 162 ? 21.889 12.863 31.094 1.00 15.18 238 GLU A N 1
ATOM 1285 C CA . GLU A 1 162 ? 20.799 13.839 30.972 1.00 14.58 238 GLU A CA 1
ATOM 1286 C C . GLU A 1 162 ? 19.485 13.367 31.574 1.00 13.98 238 GLU A C 1
ATOM 1287 O O . GLU A 1 162 ? 19.071 12.223 31.368 1.00 14.06 238 GLU A O 1
ATOM 1293 N N . VAL A 1 163 ? 18.834 14.253 32.323 1.00 13.16 239 VAL A N 1
ATOM 1294 C CA . VAL A 1 163 ? 17.450 14.028 32.719 1.00 12.36 239 VAL A CA 1
ATOM 1295 C C . VAL A 1 163 ? 16.602 14.615 31.602 1.00 12.12 239 VAL A C 1
ATOM 1296 O O . VAL A 1 163 ? 16.813 15.752 31.197 1.00 11.80 239 VAL A O 1
ATOM 1300 N N . LEU A 1 164 ? 15.661 13.831 31.086 1.00 12.18 240 LEU A N 1
ATOM 1301 C CA . LEU A 1 164 ? 14.849 14.270 29.947 1.00 12.29 240 LEU A CA 1
ATOM 1302 C C . LEU A 1 164 ? 13.404 14.637 30.325 1.00 12.37 240 LEU A C 1
ATOM 1303 O O . LEU A 1 164 ? 12.765 15.456 29.662 1.00 12.49 240 LEU A O 1
ATOM 1308 N N . SER A 1 165 ? 12.894 14.043 31.397 1.00 12.27 241 SER A N 1
ATOM 1309 C CA . SER A 1 165 ? 11.481 14.190 31.732 1.00 12.51 241 SER A CA 1
ATOM 1310 C C . SER A 1 165 ? 11.283 13.988 33.227 1.00 12.49 241 SER A C 1
ATOM 1311 O O . SER A 1 165 ? 12.113 13.339 33.875 1.00 12.83 241 SER A O 1
ATOM 1314 N N . ALA A 1 166 ? 10.204 14.556 33.772 1.00 12.42 242 ALA A N 1
ATOM 1315 C CA . ALA A 1 166 ? 9.796 14.325 35.178 1.00 12.17 242 ALA A CA 1
ATOM 1316 C C . ALA A 1 166 ? 8.338 14.663 35.396 1.00 12.00 242 ALA A C 1
ATOM 1317 O O . ALA A 1 166 ? 7.750 15.439 34.635 1.00 12.00 242 ALA A O 1
ATOM 1319 N N . ASP A 1 167 ? 7.764 14.100 36.455 1.00 12.02 243 ASP A N 1
ATOM 1320 C CA . ASP A 1 167 ? 6.357 14.326 36.775 1.00 11.88 243 ASP A CA 1
ATOM 1321 C C . ASP A 1 167 ? 6.072 14.245 38.272 1.00 11.91 243 ASP A C 1
ATOM 1322 O O . ASP A 1 167 ? 6.557 13.344 38.955 1.00 12.04 243 ASP A O 1
ATOM 1327 N N . TYR A 1 168 ? 5.289 15.201 38.771 1.00 12.05 244 TYR A N 1
ATOM 1328 C CA . TYR A 1 168 ? 4.718 15.113 40.106 1.00 12.15 244 TYR A CA 1
ATOM 1329 C C . TYR A 1 168 ? 3.552 14.139 40.094 1.00 12.56 244 TYR A C 1
ATOM 1330 O O . TYR A 1 168 ? 2.776 14.107 39.131 1.00 12.66 244 TYR A O 1
ATOM 1339 N N . ASP A 1 169 ? 3.409 13.383 41.181 1.00 13.18 245 ASP A N 1
ATOM 1340 C CA . ASP A 1 169 ? 2.202 12.605 41.456 1.00 13.79 245 ASP A CA 1
ATOM 1341 C C . ASP A 1 169 ? 1.050 13.560 41.770 1.00 14.05 245 ASP A C 1
ATOM 1342 O O . ASP A 1 169 ? 1.263 14.761 41.897 1.00 14.01 245 ASP A O 1
ATOM 1347 N N . LEU A 1 170 ? -0.154 13.017 41.947 1.00 14.73 246 LEU A N 1
ATOM 1348 C CA . LEU A 1 170 ? -1.380 13.823 42.099 1.00 15.10 246 LEU A CA 1
ATOM 1349 C C . LEU A 1 170 ? -1.331 14.930 43.156 1.00 15.43 246 LEU A C 1
ATOM 1350 O O . LEU A 1 170 ? -1.694 16.066 42.876 1.00 15.47 246 LEU A O 1
ATOM 1355 N N . LEU A 1 171 ? -0.895 14.605 44.367 1.00 16.06 247 LEU A N 1
ATOM 1356 C CA . LEU A 1 171 ? -0.880 15.603 45.435 1.00 16.26 247 LEU A CA 1
ATOM 1357 C C . LEU A 1 171 ? 0.447 16.366 45.481 1.00 15.91 247 LEU A C 1
ATOM 1358 O O . LEU A 1 171 ? 0.670 17.163 46.378 1.00 16.07 247 LEU A O 1
ATOM 1363 N N . GLY A 1 172 ? 1.327 16.112 44.520 1.00 15.79 248 GLY A N 1
ATOM 1364 C CA . GLY A 1 172 ? 2.633 16.769 44.485 1.00 15.82 248 GLY A CA 1
ATOM 1365 C C . GLY A 1 172 ? 3.507 16.419 45.677 1.00 15.90 248 GLY A C 1
ATOM 1366 O O . GLY A 1 172 ? 4.235 17.274 46.198 1.00 16.15 248 GLY A O 1
ATOM 1367 N N . GLU A 1 173 ? 3.435 15.157 46.098 1.00 15.36 249 GLU A N 1
ATOM 1368 C CA . GLU A 1 173 ? 4.164 14.660 47.256 1.00 14.89 249 GLU A CA 1
ATOM 1369 C C . GLU A 1 173 ? 5.475 13.978 46.893 1.00 14.48 249 GLU A C 1
ATOM 1370 O O . GLU A 1 173 ? 6.393 13.889 47.718 1.00 14.56 249 GLU A O 1
ATOM 1376 N N . LYS A 1 174 ? 5.536 13.456 45.673 1.00 13.57 250 LYS A N 1
ATOM 1377 C CA . LYS A 1 174 ? 6.734 12.816 45.173 1.00 12.48 250 LYS A CA 1
ATOM 1378 C C . LYS A 1 174 ? 6.887 13.089 43.685 1.00 12.11 250 LYS A C 1
ATOM 1379 O O . LYS A 1 174 ? 5.911 13.384 42.987 1.00 11.92 250 LYS A O 1
ATOM 1385 N N . ILE A 1 175 ? 8.130 13.000 43.221 1.00 11.53 251 ILE A N 1
ATOM 1386 C CA . ILE A 1 175 ? 8.486 13.227 41.835 1.00 10.66 251 ILE A CA 1
ATOM 1387 C C . ILE A 1 175 ? 9.037 11.930 41.284 1.00 10.73 251 ILE A C 1
ATOM 1388 O O . ILE A 1 175 ? 9.752 11.212 41.982 1.00 10.64 251 ILE A O 1
ATOM 1393 N N . MET A 1 176 ? 8.704 11.630 40.033 1.00 10.77 252 MET A N 1
ATOM 1394 C CA . MET A 1 176 ? 9.397 10.584 39.299 1.00 10.83 252 MET A CA 1
ATOM 1395 C C . MET A 1 176 ? 10.099 11.216 38.096 1.00 10.98 252 MET A C 1
ATOM 1396 O O . MET A 1 176 ? 9.459 11.902 37.295 1.00 11.22 252 MET A O 1
ATOM 1401 N N . SER A 1 177 ? 11.413 10.994 37.993 1.00 11.04 253 SER A N 1
ATOM 1402 C CA . SER A 1 177 ? 12.247 11.493 36.884 1.00 11.08 253 SER A CA 1
ATOM 1403 C C . SER A 1 177 ? 12.817 10.361 36.019 1.00 11.11 253 SER A C 1
ATOM 1404 O O . SER A 1 177 ? 12.872 9.216 36.444 1.00 11.08 253 SER A O 1
ATOM 1407 N N . CYS A 1 178 ? 13.255 10.685 34.809 1.00 11.34 254 CYS A N 1
ATOM 1408 C CA . CYS A 1 178 ? 13.858 9.689 33.928 1.00 11.68 254 CYS A CA 1
ATOM 1409 C C . CYS A 1 178 ? 14.878 10.326 32.985 1.00 12.20 254 CYS A C 1
ATOM 1410 O O . CYS A 1 178 ? 14.904 11.554 32.834 1.00 12.40 254 CYS A O 1
ATOM 1413 N N . GLY A 1 179 ? 15.721 9.517 32.351 1.00 12.42 255 GLY A N 1
ATOM 1414 C CA . GLY A 1 179 ? 16.702 10.102 31.436 1.00 13.40 255 GLY A CA 1
ATOM 1415 C C . GLY A 1 179 ? 17.610 9.177 30.654 1.00 13.87 255 GLY A C 1
ATOM 1416 O O . GLY A 1 179 ? 17.315 7.994 30.474 1.00 14.19 255 GLY A O 1
ATOM 1417 N N . MET A 1 180 ? 18.734 9.725 30.201 1.00 14.15 256 MET A N 1
ATOM 1418 C CA . MET A 1 180 ? 19.620 9.017 29.273 1.00 14.44 256 MET A CA 1
ATOM 1419 C C . MET A 1 180 ? 20.374 7.845 29.876 1.00 14.62 256 MET A C 1
ATOM 1420 O O . MET A 1 180 ? 20.965 7.045 29.142 1.00 14.92 256 MET A O 1
ATOM 1425 N N . ASP A 1 181 ? 20.364 7.747 31.202 1.00 14.60 257 ASP A N 1
ATOM 1426 C CA . ASP A 1 181 ? 21.018 6.625 31.864 1.00 14.55 257 ASP A CA 1
ATOM 1427 C C . ASP A 1 181 ? 20.085 5.396 31.986 1.00 14.40 257 ASP A C 1
ATOM 1428 O O . ASP A 1 181 ? 20.371 4.455 32.735 1.00 14.58 257 ASP A O 1
ATOM 1433 N N . HIS A 1 182 ? 18.986 5.422 31.223 1.00 14.09 258 HIS A N 1
ATOM 1434 C CA . HIS A 1 182 ? 17.967 4.347 31.157 1.00 13.98 258 HIS A CA 1
ATOM 1435 C C . HIS A 1 182 ? 17.159 4.164 32.449 1.00 13.72 258 HIS A C 1
ATOM 1436 O O . HIS A 1 182 ? 16.327 3.264 32.518 1.00 13.71 258 HIS A O 1
ATOM 1443 N N . SER A 1 183 ? 17.394 4.998 33.460 1.00 13.41 259 SER A N 1
ATOM 1444 C CA . SER A 1 183 ? 16.721 4.832 34.754 1.00 13.63 259 SER A CA 1
ATOM 1445 C C . SER A 1 183 ? 15.564 5.799 35.042 1.00 13.38 259 SER A C 1
ATOM 1446 O O . SER A 1 183 ? 15.561 6.947 34.601 1.00 13.69 259 SER A O 1
ATOM 1449 N N . LEU A 1 184 ? 14.590 5.305 35.798 1.00 12.90 260 LEU A N 1
ATOM 1450 C CA . LEU A 1 184 ? 13.510 6.107 36.343 1.00 12.01 260 LEU A CA 1
ATOM 1451 C C . LEU A 1 184 ? 13.745 6.209 37.851 1.00 11.88 260 LEU A C 1
ATOM 1452 O O . LEU A 1 184 ? 14.001 5.192 38.518 1.00 12.15 260 LEU A O 1
ATOM 1457 N N . LYS A 1 185 ? 13.704 7.426 38.395 1.00 11.09 261 LYS A N 1
ATOM 1458 C CA . LYS A 1 185 ? 14.016 7.613 39.818 1.00 10.38 261 LYS A CA 1
ATOM 1459 C C . LYS A 1 185 ? 12.956 8.393 40.584 1.00 9.84 261 LYS A C 1
ATOM 1460 O O . LYS A 1 185 ? 12.389 9.355 40.077 1.00 9.36 261 LYS A O 1
ATOM 1466 N N . LEU A 1 186 ? 12.710 7.962 41.817 1.00 9.47 262 LEU A N 1
ATOM 1467 C CA . LEU A 1 186 ? 11.710 8.569 42.681 1.00 9.19 262 LEU A CA 1
ATOM 1468 C C . LEU A 1 186 ? 12.357 9.482 43.714 1.00 9.26 262 LEU A C 1
ATOM 1469 O O . LEU A 1 186 ? 13.354 9.112 44.348 1.00 9.09 262 LEU A O 1
ATOM 1474 N N . TRP A 1 187 ? 11.794 10.675 43.886 1.00 9.17 263 TRP A N 1
ATOM 1475 C CA . TRP A 1 187 ? 12.250 11.563 44.944 1.00 9.20 263 TRP A CA 1
ATOM 1476 C C . TRP A 1 187 ? 11.040 12.084 45.670 1.00 9.38 263 TRP A C 1
ATOM 1477 O O . TRP A 1 187 ? 10.244 12.823 45.100 1.00 9.56 263 TRP A O 1
ATOM 1488 N N . ARG A 1 188 ? 10.892 11.686 46.927 1.00 9.67 264 ARG A N 1
ATOM 1489 C CA . ARG A 1 188 ? 9.794 12.153 47.746 1.00 10.01 264 ARG A CA 1
ATOM 1490 C C . ARG A 1 188 ? 10.051 13.586 48.191 1.00 10.29 264 ARG A C 1
ATOM 1491 O O . ARG A 1 188 ? 11.172 13.946 48.539 1.00 10.20 264 ARG A O 1
ATOM 1499 N N . ILE A 1 189 ? 9.009 14.407 48.167 1.00 10.79 265 ILE A N 1
ATOM 1500 C CA . ILE A 1 189 ? 9.115 15.788 48.641 1.00 11.31 265 ILE A CA 1
ATOM 1501 C C . ILE A 1 189 ? 8.142 16.070 49.802 1.00 11.68 265 ILE A C 1
ATOM 1502 O O . ILE A 1 189 ? 7.858 17.215 50.139 1.00 11.82 265 ILE A O 1
ATOM 1507 N N . ASN A 1 190 ? 7.648 15.005 50.417 1.00 12.31 266 ASN A N 1
ATOM 1508 C CA . ASN A 1 190 ? 6.823 15.118 51.613 1.00 12.91 266 ASN A CA 1
ATOM 1509 C C . ASN A 1 190 ? 7.559 14.651 52.871 1.00 13.37 266 ASN A C 1
ATOM 1510 O O . ASN A 1 190 ? 6.942 14.442 53.911 1.00 13.43 266 ASN A O 1
ATOM 1515 N N . SER A 1 191 ? 8.874 14.480 52.774 1.00 14.09 267 SER A N 1
ATOM 1516 C CA . SER A 1 191 ? 9.679 14.239 53.965 1.00 15.17 267 SER A CA 1
ATOM 1517 C C . SER A 1 191 ? 9.686 15.484 54.846 1.00 16.01 267 SER A C 1
ATOM 1518 O O . SER A 1 191 ? 9.587 16.607 54.351 1.00 16.26 267 SER A O 1
ATOM 1521 N N . LYS A 1 192 ? 9.786 15.258 56.149 1.00 17.14 268 LYS A N 1
ATOM 1522 C CA . LYS A 1 192 ? 10.063 16.290 57.148 1.00 18.36 268 LYS A CA 1
ATOM 1523 C C . LYS A 1 192 ? 10.989 17.388 56.592 1.00 18.47 268 LYS A C 1
ATOM 1524 O O . LYS A 1 192 ? 10.665 18.581 56.639 1.00 18.37 268 LYS A O 1
ATOM 1530 N N . ARG A 1 193 ? 12.131 16.951 56.054 1.00 18.69 269 ARG A N 1
ATOM 1531 C CA . ARG A 1 193 ? 13.159 17.824 55.483 1.00 19.09 269 ARG A CA 1
ATOM 1532 C C . ARG A 1 193 ? 12.617 18.737 54.374 1.00 19.07 269 ARG A C 1
ATOM 1533 O O . ARG A 1 193 ? 12.723 19.954 54.462 1.00 19.19 269 ARG A O 1
ATOM 1541 N N . MET A 1 194 ? 12.021 18.139 53.349 1.00 19.15 270 MET A N 1
ATOM 1542 C CA . MET A 1 194 ? 11.523 18.888 52.206 1.00 19.15 270 MET A CA 1
ATOM 1543 C C . MET A 1 194 ? 10.303 19.768 52.482 1.00 19.36 270 MET A C 1
ATOM 1544 O O . MET A 1 194 ? 10.215 20.873 51.944 1.00 19.56 270 MET A O 1
ATOM 1549 N N . MET A 1 195 ? 9.372 19.304 53.313 1.00 19.34 271 MET A N 1
ATOM 1550 C CA . MET A 1 195 ? 8.240 20.148 53.700 1.00 19.88 271 MET A CA 1
ATOM 1551 C C . MET A 1 195 ? 8.742 21.374 54.469 1.00 19.16 271 MET A C 1
ATOM 1552 O O . MET A 1 195 ? 8.222 22.478 54.319 1.00 19.26 271 MET A O 1
ATOM 1557 N N . ASN A 1 196 ? 9.769 21.167 55.284 1.00 18.81 272 ASN A N 1
ATOM 1558 C CA . ASN A 1 196 ? 10.410 22.245 56.022 1.00 18.27 272 ASN A CA 1
ATOM 1559 C C . ASN A 1 196 ? 11.145 23.228 55.108 1.00 17.50 272 ASN A C 1
ATOM 1560 O O . ASN A 1 196 ? 11.038 24.443 55.287 1.00 17.47 272 ASN A O 1
ATOM 1565 N N . ALA A 1 197 ? 11.889 22.691 54.141 1.00 16.59 273 ALA A N 1
ATOM 1566 C CA . ALA A 1 197 ? 12.621 23.490 53.162 1.00 15.90 273 ALA A CA 1
ATOM 1567 C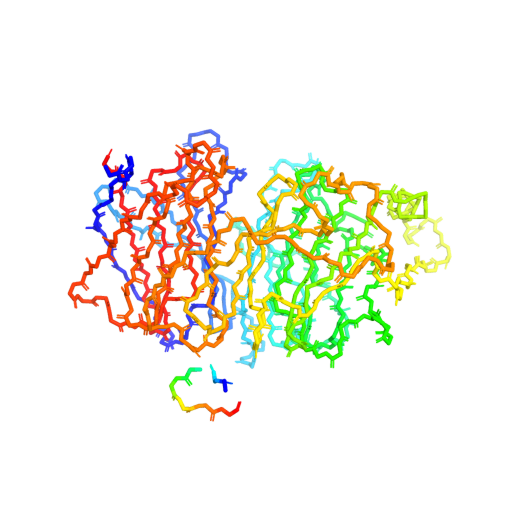 C . ALA A 1 197 ? 11.680 24.380 52.343 1.00 15.90 273 ALA A C 1
ATOM 1568 O O . ALA A 1 197 ? 11.995 25.542 52.061 1.00 15.36 273 ALA A O 1
ATOM 1570 N N . ILE A 1 198 ? 10.522 23.832 51.971 1.00 15.81 274 ILE A N 1
ATOM 1571 C CA . ILE A 1 198 ? 9.531 24.577 51.191 1.00 15.83 274 ILE A CA 1
ATOM 1572 C C . ILE A 1 198 ? 8.936 25.712 52.025 1.00 16.23 274 ILE A C 1
ATOM 1573 O O . ILE A 1 198 ? 8.739 26.833 51.529 1.00 15.99 274 ILE A O 1
ATOM 1578 N N . LYS A 1 199 ? 8.686 25.417 53.295 1.00 16.74 275 LYS A N 1
ATOM 1579 C CA . LYS A 1 199 ? 8.198 26.416 54.233 1.00 17.97 275 LYS A CA 1
ATOM 1580 C C . LYS A 1 199 ? 9.211 27.556 54.386 1.00 18.30 275 LYS A C 1
ATOM 1581 O O . LYS A 1 199 ? 8.827 28.736 54.379 1.00 18.73 275 LYS A O 1
ATOM 1587 N N . GLU A 1 200 ? 10.495 27.205 54.499 1.00 18.19 276 GLU A N 1
ATOM 1588 C CA . GLU A 1 200 ? 11.552 28.207 54.649 1.00 18.23 276 GLU A CA 1
ATOM 1589 C C . GLU A 1 200 ? 11.663 29.096 53.414 1.00 18.40 276 GLU A C 1
ATOM 1590 O O . GLU A 1 200 ? 11.894 30.309 53.542 1.00 18.47 276 GLU A O 1
ATOM 1596 N N . SER A 1 201 ? 11.485 28.495 52.229 1.00 18.24 277 SER A N 1
ATOM 1597 C CA . SER A 1 201 ? 11.489 29.242 50.958 1.00 17.84 277 SER A CA 1
ATOM 1598 C C . SER A 1 201 ? 10.399 30.303 50.943 1.00 18.01 277 SER A C 1
ATOM 1599 O O . SER A 1 201 ? 10.570 31.347 50.327 1.00 17.90 277 SER A O 1
ATOM 1602 N N . TYR A 1 202 ? 9.290 30.028 51.629 1.00 18.36 278 TYR A N 1
ATOM 1603 C CA . TYR A 1 202 ? 8.201 30.998 51.759 1.00 18.85 278 TYR A CA 1
ATOM 1604 C C . TYR A 1 202 ? 8.502 32.137 52.735 1.00 19.46 278 TYR A C 1
ATOM 1605 O O . TYR A 1 202 ? 8.054 33.262 52.528 1.00 19.24 278 TYR A O 1
ATOM 1614 N N . ASP A 1 203 ? 9.277 31.845 53.778 1.00 20.50 279 ASP A N 1
ATOM 1615 C CA . ASP A 1 203 ? 9.709 32.867 54.731 1.00 21.63 279 ASP A CA 1
ATOM 1616 C C . ASP A 1 203 ? 10.855 33.747 54.240 1.00 21.49 279 ASP A C 1
ATOM 1617 O O . ASP A 1 203 ? 11.138 34.774 54.849 1.00 21.48 279 ASP A O 1
ATOM 1622 N N . TYR A 1 204 ? 11.513 33.357 53.152 1.00 21.62 280 TYR A N 1
ATOM 1623 C CA . TYR A 1 204 ? 12.727 34.054 52.740 1.00 21.90 280 TYR A CA 1
ATOM 1624 C C . TYR A 1 204 ? 12.439 35.353 52.001 1.00 22.32 280 TYR A C 1
ATOM 1625 O O . TYR A 1 204 ? 11.697 35.372 51.018 1.00 22.73 280 TYR A O 1
ATOM 1634 N N . ASN A 1 205 ? 13.028 36.433 52.510 1.00 22.72 281 ASN A N 1
ATOM 1635 C CA . ASN A 1 205 ? 13.011 37.740 51.873 1.00 22.76 281 ASN A CA 1
ATOM 1636 C C . ASN A 1 205 ? 14.399 38.358 51.985 1.00 22.90 281 ASN A C 1
ATOM 1637 O O . ASN A 1 205 ? 14.811 38.751 53.082 1.00 22.61 281 ASN A O 1
ATOM 1642 N N . PRO A 1 206 ? 15.119 38.452 50.852 1.00 23.08 282 PRO A N 1
ATOM 1643 C CA . PRO A 1 206 ? 16.501 38.937 50.820 1.00 23.52 282 PRO A CA 1
ATOM 1644 C C . PRO A 1 206 ? 16.672 40.328 51.438 1.00 24.09 282 PRO A C 1
ATOM 1645 O O . PRO A 1 206 ? 17.729 40.630 52.003 1.00 24.55 282 PRO A O 1
ATOM 1649 N N . ASN A 1 207 ? 15.635 41.156 51.357 1.00 24.37 283 ASN A N 1
ATOM 1650 C CA . ASN A 1 207 ? 15.709 42.518 51.882 1.00 24.45 283 ASN A CA 1
ATOM 1651 C C . ASN A 1 207 ? 15.468 42.601 53.382 1.00 24.07 283 ASN A C 1
ATOM 1652 O O . ASN A 1 207 ? 15.756 43.616 54.002 1.00 24.46 283 ASN A O 1
ATOM 1657 N N . LYS A 1 208 ? 14.950 41.531 53.965 1.00 23.52 284 LYS A N 1
ATOM 1658 C CA . LYS A 1 208 ? 14.670 41.516 55.393 1.00 23.19 284 LYS A CA 1
ATOM 1659 C C . LYS A 1 208 ? 15.713 40.717 56.184 1.00 22.57 284 LYS A C 1
ATOM 1660 O O . LYS A 1 208 ? 15.547 40.505 57.393 1.00 22.58 284 LYS A O 1
ATOM 1666 N N . THR A 1 209 ? 16.781 40.284 55.502 1.00 21.59 285 THR A N 1
ATOM 1667 C CA . THR A 1 209 ? 17.774 39.368 56.082 1.00 20.39 285 THR A CA 1
ATOM 1668 C C . THR A 1 209 ? 19.161 39.528 55.472 1.00 19.73 285 THR A C 1
ATOM 1669 O O . THR A 1 209 ? 19.332 40.253 54.487 1.00 19.55 285 THR A O 1
ATOM 1673 N N . ASN A 1 210 ? 20.137 38.836 56.068 1.00 19.00 286 ASN A N 1
ATOM 1674 C CA . ASN A 1 210 ? 21.529 38.837 55.599 1.00 18.30 286 ASN A CA 1
ATOM 1675 C C . ASN A 1 210 ? 21.960 37.539 54.935 1.00 17.51 286 ASN A C 1
ATOM 1676 O O . ASN A 1 210 ? 22.852 37.533 54.098 1.00 17.49 286 ASN A O 1
ATOM 1681 N N . ARG A 1 211 ? 21.337 36.438 55.330 1.00 16.88 287 ARG A N 1
ATOM 1682 C CA . ARG A 1 211 ? 21.683 35.114 54.822 1.00 16.18 287 ARG A CA 1
ATOM 1683 C C . ARG A 1 211 ? 21.273 34.918 53.355 1.00 15.98 287 ARG A C 1
ATOM 1684 O O . ARG A 1 211 ? 20.256 35.455 52.908 1.00 16.33 287 ARG A O 1
ATOM 1692 N N . PRO A 1 212 ? 22.054 34.144 52.596 1.00 15.46 288 PRO A N 1
ATOM 1693 C CA . PRO A 1 212 ? 21.466 33.670 51.344 1.00 15.22 288 PRO A CA 1
ATOM 1694 C C . PRO A 1 212 ? 20.470 32.540 51.662 1.00 15.05 288 PRO A C 1
ATOM 1695 O O . PRO A 1 212 ? 20.522 31.963 52.757 1.00 14.72 288 PRO A O 1
ATOM 1699 N N . PHE A 1 213 ? 19.556 32.236 50.745 1.00 14.75 289 PHE A N 1
ATOM 1700 C CA . PHE A 1 213 ? 18.718 31.071 50.962 1.00 14.77 289 PHE A CA 1
ATOM 1701 C C . PHE A 1 213 ? 19.527 29.803 50.698 1.00 14.95 289 PHE A C 1
ATOM 1702 O O . PHE A 1 213 ? 20.046 29.627 49.593 1.00 15.21 289 PHE A O 1
ATOM 1710 N N . ILE A 1 214 ? 19.653 28.936 51.707 1.00 15.15 290 ILE A N 1
ATOM 1711 C CA . ILE A 1 214 ? 20.348 27.656 51.521 1.00 15.36 290 ILE A CA 1
ATOM 1712 C C . ILE A 1 214 ? 19.397 26.623 50.938 1.00 15.71 290 ILE A C 1
ATOM 1713 O O . ILE A 1 214 ? 18.336 26.350 51.504 1.00 15.83 290 ILE A O 1
ATOM 1718 N N . SER A 1 215 ? 19.777 26.057 49.798 1.00 16.00 291 SER A N 1
ATOM 1719 C CA . SER A 1 215 ? 18.964 25.033 49.161 1.00 16.37 291 SER A CA 1
ATOM 1720 C C . SER A 1 215 ? 19.351 23.666 49.711 1.00 16.36 291 SER A C 1
ATOM 1721 O O . SER A 1 215 ? 20.414 23.520 50.332 1.00 16.54 291 SER A O 1
ATOM 1724 N N . GLN A 1 216 ? 18.490 22.671 49.493 1.00 16.30 292 GLN A N 1
ATOM 1725 C CA . GLN A 1 216 ? 18.778 21.294 49.905 1.00 15.93 292 GLN A CA 1
ATOM 1726 C C . GLN A 1 216 ? 19.505 20.566 48.789 1.00 16.06 292 GLN A C 1
ATOM 1727 O O . GLN A 1 216 ? 19.125 20.676 47.628 1.00 15.88 292 GLN A O 1
ATOM 1733 N N . LYS A 1 217 ? 20.552 19.826 49.143 1.00 16.56 293 LYS A N 1
ATOM 1734 C CA . LYS A 1 217 ? 21.180 18.901 48.200 1.00 16.94 293 LYS A CA 1
ATOM 1735 C C . LYS A 1 217 ? 20.663 17.500 48.479 1.00 16.65 293 LYS A C 1
ATOM 1736 O O . LYS A 1 217 ? 21.009 16.894 49.490 1.00 16.72 293 LYS A O 1
ATOM 1742 N N . ILE A 1 218 ? 19.797 17.014 47.593 1.00 16.45 294 ILE A N 1
ATOM 1743 C CA . ILE A 1 218 ? 19.198 15.694 47.737 1.00 16.22 294 ILE A CA 1
ATOM 1744 C C . ILE A 1 218 ? 19.961 14.745 46.831 1.00 16.43 294 ILE A C 1
ATOM 1745 O O . ILE A 1 218 ? 19.883 14.852 45.608 1.00 16.50 294 ILE A O 1
ATOM 1750 N N . HIS A 1 219 ? 20.711 13.823 47.433 1.00 16.60 295 HIS A N 1
ATOM 1751 C CA . HIS A 1 219 ? 21.636 12.971 46.668 1.00 16.29 295 HIS A CA 1
ATOM 1752 C C . HIS A 1 219 ? 21.213 11.521 46.534 1.00 15.84 295 HIS A C 1
ATOM 1753 O O . HIS A 1 219 ? 21.924 10.726 45.918 1.00 15.95 295 HIS A O 1
ATOM 1760 N N . PHE A 1 220 ? 20.066 11.178 47.106 1.00 15.42 296 PHE A N 1
ATOM 1761 C CA . PHE A 1 220 ? 19.612 9.794 47.138 1.00 15.52 296 PHE A CA 1
ATOM 1762 C C . PHE A 1 220 ? 18.134 9.718 46.802 1.00 15.43 296 PHE A C 1
ATOM 1763 O O . PHE A 1 220 ? 17.305 10.245 47.531 1.00 15.67 296 PHE A O 1
ATOM 1771 N N . PRO A 1 221 ? 17.799 9.089 45.671 1.00 15.52 297 PRO A N 1
ATOM 1772 C CA . PRO A 1 221 ? 16.399 8.835 45.372 1.00 15.51 297 PRO A CA 1
ATOM 1773 C C . PRO A 1 221 ? 15.796 7.817 46.345 1.00 15.77 297 PRO A C 1
ATOM 1774 O O . PRO A 1 221 ? 16.527 7.020 46.937 1.00 15.53 297 PRO A O 1
ATOM 1778 N N . ASP A 1 222 ? 14.475 7.84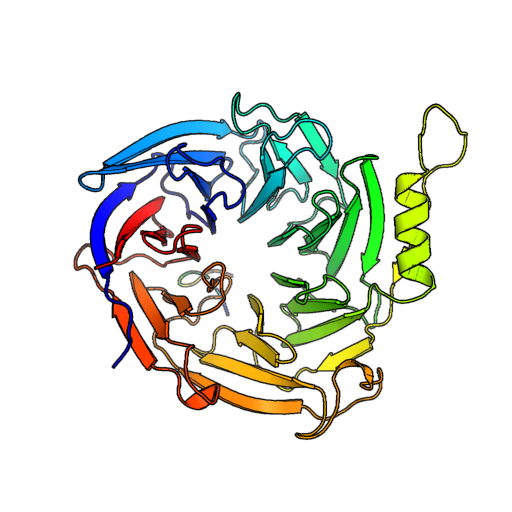8 46.506 1.00 16.21 298 ASP A N 1
ATOM 1779 C CA . ASP A 1 222 ? 13.769 6.920 47.398 1.00 16.25 298 ASP A CA 1
ATOM 1780 C C . ASP A 1 222 ? 13.382 5.614 46.715 1.00 16.40 298 ASP A C 1
ATOM 1781 O O . ASP A 1 222 ? 12.834 4.708 47.344 1.00 16.88 298 ASP A O 1
ATOM 1786 N N . PHE A 1 223 ? 13.663 5.532 45.421 1.00 16.42 299 PHE A N 1
ATOM 1787 C CA . PHE A 1 223 ? 13.565 4.298 44.647 1.00 16.52 299 PHE A CA 1
ATOM 1788 C C . PHE A 1 223 ? 14.238 4.562 43.314 1.00 16.77 299 PHE A C 1
ATOM 1789 O O . PHE A 1 223 ? 14.276 5.712 42.854 1.00 16.76 299 PHE A O 1
ATOM 1797 N N . SER A 1 224 ? 14.761 3.502 42.695 1.00 16.98 300 SER A N 1
ATOM 1798 C CA . SER A 1 224 ? 15.378 3.591 41.367 1.00 17.11 300 SER A CA 1
ATOM 1799 C C . SER A 1 224 ? 15.265 2.263 40.620 1.00 17.31 300 SER A C 1
ATOM 1800 O O . SER A 1 224 ? 15.350 1.189 41.223 1.00 17.40 300 SER A O 1
ATOM 1803 N N . THR A 1 225 ? 15.055 2.338 39.310 1.00 17.79 301 THR A N 1
ATOM 1804 C CA . THR A 1 225 ? 15.067 1.143 38.456 1.00 18.17 301 THR A CA 1
ATOM 1805 C C . THR A 1 225 ? 15.633 1.434 37.065 1.00 18.70 301 THR A C 1
ATOM 1806 O O . THR A 1 225 ? 15.533 2.559 36.567 1.00 18.74 301 THR A O 1
ATOM 1810 N N . ARG A 1 226 ? 16.248 0.420 36.460 1.00 19.27 302 ARG A N 1
ATOM 1811 C CA . ARG A 1 226 ? 16.688 0.485 35.064 1.00 20.27 302 ARG A CA 1
ATOM 1812 C C . ARG A 1 226 ? 16.110 -0.706 34.297 1.00 19.84 302 ARG A C 1
ATOM 1813 O O . ARG A 1 226 ? 16.582 -1.030 33.208 1.00 19.81 302 ARG A O 1
ATOM 1821 N N . ASP A 1 227 ? 15.083 -1.338 34.875 1.00 19.98 303 ASP A N 1
ATOM 1822 C CA . ASP A 1 227 ? 14.470 -2.560 34.333 1.00 20.30 303 ASP A CA 1
ATOM 1823 C C . ASP A 1 227 ? 13.265 -2.333 33.426 1.00 19.89 303 ASP A C 1
ATOM 1824 O O . ASP A 1 227 ? 12.669 -3.302 32.953 1.00 20.04 303 ASP A O 1
ATOM 1829 N N . ILE A 1 228 ? 12.882 -1.084 33.191 1.00 19.31 304 ILE A N 1
ATOM 1830 C CA . ILE A 1 228 ? 11.705 -0.825 32.357 1.00 18.84 304 ILE A CA 1
ATOM 1831 C C . ILE A 1 228 ? 12.065 -0.713 30.877 1.00 18.66 304 ILE A C 1
ATOM 1832 O O . ILE A 1 228 ? 11.455 -1.373 30.045 1.00 18.49 304 ILE A O 1
ATOM 1837 N N . HIS A 1 229 ? 13.060 0.115 30.566 1.00 18.67 305 HIS A N 1
ATOM 1838 C CA . HIS A 1 229 ? 13.475 0.368 29.188 1.00 18.60 305 HIS A CA 1
ATOM 1839 C C . HIS A 1 229 ? 14.938 -0.060 28.977 1.00 19.10 305 HIS A C 1
ATOM 1840 O O . HIS A 1 229 ? 15.671 -0.283 29.950 1.00 18.77 305 HIS A O 1
ATOM 1847 N N . ARG A 1 230 ? 15.346 -0.200 27.711 1.00 19.40 306 ARG A N 1
ATOM 1848 C CA . ARG A 1 230 ? 16.730 -0.554 27.377 1.00 19.72 306 ARG A CA 1
ATOM 1849 C C . ARG A 1 230 ? 17.424 0.593 26.649 1.00 19.09 306 ARG A C 1
ATOM 1850 O O . ARG A 1 230 ? 18.472 0.397 26.044 1.00 19.30 306 ARG A O 1
ATOM 1858 N N . ASN A 1 231 ? 16.831 1.781 26.699 1.00 18.28 307 ASN A N 1
ATOM 1859 C CA . ASN A 1 231 ? 17.396 2.961 26.056 1.00 17.53 307 ASN A CA 1
ATOM 1860 C C . ASN A 1 231 ? 16.958 4.228 26.787 1.00 17.18 307 ASN A C 1
ATOM 1861 O O . ASN A 1 231 ? 16.345 4.149 27.860 1.00 17.05 307 ASN A O 1
ATOM 1866 N N . TYR A 1 232 ? 17.278 5.387 26.210 1.00 16.58 308 TYR A N 1
ATOM 1867 C CA . TYR A 1 232 ? 16.925 6.684 26.782 1.00 16.27 308 TYR A CA 1
ATOM 1868 C C . TYR A 1 232 ? 15.455 6.742 27.160 1.00 16.31 308 TYR A C 1
ATOM 1869 O O . TYR A 1 232 ? 14.592 6.470 26.333 1.00 16.56 308 TYR A O 1
ATOM 1878 N N . VAL A 1 233 ? 15.167 7.098 28.405 1.00 16.00 309 VAL A N 1
ATOM 1879 C CA . VAL A 1 233 ? 13.789 7.243 28.841 1.00 15.62 309 VAL A CA 1
ATOM 1880 C C . VAL A 1 233 ? 13.431 8.720 28.728 1.00 15.71 309 VAL A C 1
ATOM 1881 O O . VAL A 1 233 ? 13.927 9.542 29.507 1.00 15.62 309 VAL A O 1
ATOM 1885 N N . ASP A 1 234 ? 12.590 9.053 27.744 1.00 15.74 310 ASP A N 1
ATOM 1886 C CA . ASP A 1 234 ? 12.377 10.464 27.350 1.00 15.84 310 ASP A CA 1
ATOM 1887 C C . ASP A 1 234 ? 11.068 11.128 27.800 1.00 15.79 310 ASP A C 1
ATOM 1888 O O . ASP A 1 234 ? 10.835 12.299 27.490 1.00 16.00 310 ASP A O 1
ATOM 1893 N N . CYS A 1 235 ? 10.235 10.397 28.540 1.00 15.84 311 CYS A N 1
ATOM 1894 C CA . CYS A 1 235 ? 8.916 10.882 28.926 1.00 15.84 311 CYS A CA 1
ATOM 1895 C C . CYS A 1 235 ? 8.324 10.060 30.069 1.00 15.93 311 CYS A C 1
ATOM 1896 O O . CYS A 1 235 ? 8.305 8.835 29.995 1.00 16.11 311 CYS A O 1
ATOM 1899 N N . VAL A 1 236 ? 7.846 10.729 31.120 1.00 15.71 312 VAL A N 1
ATOM 1900 C CA . VAL A 1 236 ? 7.243 10.044 32.272 1.00 15.62 312 VAL A CA 1
ATOM 1901 C C . VAL A 1 236 ? 6.019 10.792 32.801 1.00 15.94 312 VAL A C 1
ATOM 1902 O O . VAL A 1 236 ? 6.053 12.015 32.931 1.00 15.94 312 VAL A O 1
ATOM 1906 N N . ARG A 1 237 ? 4.940 10.049 33.074 1.00 16.18 313 ARG A N 1
ATOM 1907 C CA . ARG A 1 237 ? 3.750 10.566 33.787 1.00 16.41 313 ARG A CA 1
ATOM 1908 C C . ARG A 1 237 ? 3.235 9.605 34.853 1.00 15.82 313 ARG A C 1
ATOM 1909 O O . ARG A 1 237 ? 3.305 8.389 34.687 1.00 15.89 313 ARG A O 1
ATOM 1917 N N . TRP A 1 238 ? 2.727 10.170 35.945 1.00 15.46 314 TRP A N 1
ATOM 1918 C CA . TRP A 1 238 ? 1.994 9.415 36.954 1.00 15.17 314 TRP A CA 1
ATOM 1919 C C . TRP A 1 238 ? 0.560 9.141 36.480 1.00 15.31 314 TRP A C 1
ATOM 1920 O O . TRP A 1 238 ? -0.121 10.039 35.980 1.00 15.55 314 TRP A O 1
ATOM 1931 N N . LEU A 1 239 ? 0.115 7.898 36.618 1.00 15.33 315 LEU A N 1
ATOM 1932 C CA . LEU A 1 239 ? -1.300 7.572 36.498 1.00 15.44 315 LEU A CA 1
ATOM 1933 C C . LEU A 1 239 ? -1.702 7.034 37.865 1.00 15.79 315 LEU A C 1
ATOM 1934 O O . LEU A 1 239 ? -1.666 5.817 38.108 1.00 16.23 315 LEU A O 1
ATOM 1939 N N . GLY A 1 240 ? -2.035 7.948 38.770 1.00 15.63 316 GLY A N 1
ATOM 1940 C CA . GLY A 1 240 ? -2.262 7.599 40.169 1.00 15.73 316 GLY A CA 1
ATOM 1941 C C . GLY A 1 240 ? -0.989 7.111 40.834 1.00 15.50 316 GLY A C 1
ATOM 1942 O O . GLY A 1 240 ? 0.009 7.830 40.881 1.00 15.45 316 GLY A O 1
ATOM 1943 N N . ASP A 1 241 ? -1.042 5.883 41.343 1.00 15.41 317 ASP A N 1
ATOM 1944 C CA . ASP A 1 241 ? 0.103 5.212 41.941 1.00 15.48 317 ASP A CA 1
ATOM 1945 C C . ASP A 1 241 ? 0.933 4.453 40.909 1.00 15.26 317 ASP A C 1
ATOM 1946 O O . ASP A 1 241 ? 1.970 3.887 41.247 1.00 15.69 317 ASP A O 1
ATOM 1951 N N . LEU A 1 242 ? 0.477 4.434 39.658 1.00 14.76 318 LEU A N 1
ATOM 1952 C CA . LEU A 1 242 ? 1.198 3.765 38.577 1.00 14.14 318 LEU A CA 1
ATOM 1953 C C . LEU A 1 242 ? 2.016 4.761 37.759 1.00 13.92 318 LEU A C 1
ATOM 1954 O O . LEU A 1 242 ? 1.750 5.968 37.782 1.00 13.88 318 LEU A O 1
ATOM 1959 N N . ILE A 1 243 ? 2.997 4.246 37.024 1.00 13.38 319 ILE A N 1
ATOM 1960 C CA . ILE A 1 243 ? 3.808 5.056 36.117 1.00 13.24 319 ILE A CA 1
ATOM 1961 C C . ILE A 1 243 ? 3.550 4.726 34.644 1.00 13.06 319 ILE A C 1
ATOM 1962 O O . ILE A 1 243 ? 3.384 3.553 34.275 1.00 12.84 319 ILE A O 1
ATOM 1967 N N . LEU A 1 244 ? 3.528 5.766 33.810 1.00 12.60 320 LEU A N 1
ATOM 1968 C CA . LEU A 1 244 ? 3.585 5.584 32.363 1.00 12.32 320 LEU A CA 1
ATOM 1969 C C . LEU A 1 244 ? 4.876 6.183 31.857 1.00 12.39 320 LEU A C 1
ATOM 1970 O O . LEU A 1 244 ? 5.146 7.362 32.103 1.00 12.79 320 LEU A O 1
ATOM 1975 N N . SER A 1 245 ? 5.678 5.389 31.153 1.00 12.00 321 SER A N 1
ATOM 1976 C CA . SER A 1 245 ? 6.950 5.900 30.666 1.00 12.20 321 SER A CA 1
ATOM 1977 C C . SER A 1 245 ? 7.344 5.315 29.321 1.00 12.21 321 SER A C 1
ATOM 1978 O O . SER A 1 245 ? 6.941 4.205 28.976 1.00 12.62 321 SER A O 1
ATOM 1981 N N . LYS A 1 246 ? 8.126 6.069 28.558 1.00 12.07 322 LYS A N 1
ATOM 1982 C CA . LYS A 1 246 ? 8.580 5.597 27.265 1.00 12.04 322 LYS A CA 1
ATOM 1983 C C . LYS A 1 246 ? 10.064 5.802 27.051 1.00 12.46 322 LYS A C 1
ATOM 1984 O O . LYS A 1 246 ? 10.709 6.609 27.736 1.00 12.06 322 LYS A O 1
ATOM 1990 N N . SER A 1 247 ? 10.587 5.036 26.100 1.00 12.86 323 SER A N 1
ATOM 1991 C CA . SER A 1 247 ? 11.912 5.227 25.567 1.00 13.56 323 SER A CA 1
ATOM 1992 C C . SER A 1 247 ? 11.736 5.394 24.074 1.00 14.44 323 SER A C 1
ATOM 1993 O O . SER A 1 247 ? 10.628 5.680 23.602 1.00 14.62 323 SER A O 1
ATOM 1996 N N . CYS A 1 248 ? 12.816 5.204 23.323 1.00 15.42 324 CYS A N 1
ATOM 1997 C CA . CYS A 1 248 ? 12.745 5.238 21.867 1.00 16.26 324 CYS A CA 1
ATOM 1998 C C . CYS A 1 248 ? 12.596 3.822 21.288 1.00 16.94 324 CYS A C 1
ATOM 1999 O O . CYS A 1 248 ? 13.174 3.497 20.241 1.00 17.45 324 CYS A O 1
ATOM 2002 N N . GLU A 1 249 ? 11.820 2.980 21.969 1.00 17.29 325 GLU A N 1
ATOM 2003 C CA . GLU A 1 249 ? 11.656 1.589 21.54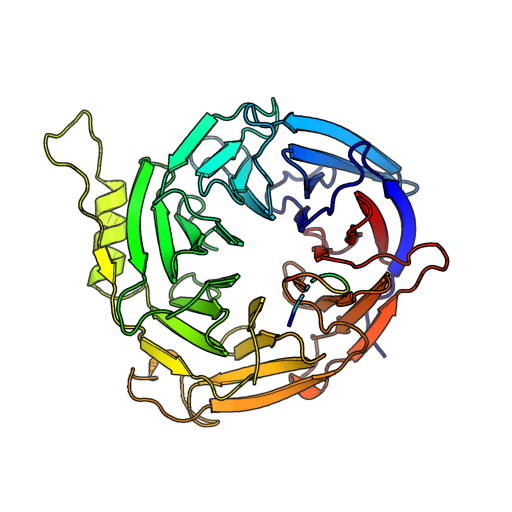7 1.00 17.56 325 GLU A CA 1
ATOM 2004 C C . GLU A 1 249 ? 10.217 1.293 21.128 1.00 17.39 325 GLU A C 1
ATOM 2005 O O . GLU A 1 249 ? 9.775 0.133 21.158 1.00 17.24 325 GLU A O 1
ATOM 2011 N N . ASN A 1 250 ? 9.486 2.342 20.747 1.00 17.11 326 ASN A N 1
ATOM 2012 C CA . ASN A 1 250 ? 8.136 2.188 20.195 1.00 16.81 326 ASN A CA 1
ATOM 2013 C C . ASN A 1 250 ? 7.160 1.556 21.183 1.00 16.31 326 ASN A C 1
ATOM 2014 O O . ASN A 1 250 ? 6.327 0.731 20.816 1.00 16.51 326 ASN A O 1
ATOM 2019 N N . ALA A 1 251 ? 7.274 1.948 22.447 1.00 15.96 327 ALA A N 1
ATOM 2020 C CA . ALA A 1 251 ? 6.458 1.371 23.510 1.00 15.57 327 ALA A CA 1
ATOM 2021 C C . ALA A 1 251 ? 6.321 2.336 24.669 1.00 15.49 327 ALA A C 1
ATOM 2022 O O . ALA A 1 251 ? 7.291 2.999 25.056 1.00 15.51 327 ALA A O 1
ATOM 2024 N N . ILE A 1 252 ? 5.105 2.398 25.213 1.00 15.21 328 ILE A N 1
ATOM 2025 C CA . ILE A 1 252 ? 4.801 3.090 26.465 1.00 14.51 328 ILE A CA 1
ATOM 2026 C C . ILE A 1 252 ? 4.508 2.009 27.510 1.00 14.41 328 ILE A C 1
ATOM 2027 O O . ILE A 1 252 ? 3.547 1.260 27.373 1.00 14.41 328 ILE A O 1
ATOM 2032 N N . VAL A 1 253 ? 5.341 1.915 28.541 1.00 14.31 329 VAL A N 1
ATOM 2033 C CA . VAL A 1 253 ? 5.138 0.909 29.587 1.00 14.34 329 VAL A CA 1
ATOM 2034 C C . VAL A 1 253 ? 4.340 1.486 30.757 1.00 14.59 329 VAL A C 1
ATOM 2035 O O . VAL A 1 253 ? 4.591 2.619 31.195 1.00 14.96 329 VAL A O 1
ATOM 2039 N N . CYS A 1 254 ? 3.371 0.709 31.242 1.00 14.67 330 CYS A N 1
ATOM 2040 C CA . CYS A 1 254 ? 2.670 1.009 32.483 1.00 14.62 330 CYS A CA 1
ATOM 2041 C C . CYS A 1 254 ? 3.228 0.088 33.551 1.00 14.57 330 CYS A C 1
ATOM 2042 O O . CYS A 1 254 ? 3.237 -1.130 33.390 1.00 14.36 330 CYS A O 1
ATOM 2045 N N . TRP A 1 255 ? 3.704 0.677 34.638 1.00 14.66 331 TRP A N 1
ATOM 2046 C CA . TRP A 1 255 ? 4.419 -0.081 35.651 1.00 15.12 331 TRP A CA 1
ATOM 2047 C C . TRP A 1 255 ? 4.369 0.571 37.034 1.00 15.58 331 TRP A C 1
ATOM 2048 O O . TRP A 1 255 ? 3.987 1.734 37.167 1.00 15.44 331 TRP A O 1
ATOM 2059 N N . LYS A 1 256 ? 4.751 -0.195 38.055 1.00 16.22 332 LYS A N 1
ATOM 2060 C CA . LYS A 1 256 ? 4.879 0.316 39.416 1.00 17.10 332 LYS A CA 1
ATOM 2061 C C . LYS A 1 256 ? 6.117 -0.278 40.092 1.00 17.94 332 LYS A C 1
ATOM 2062 O O . LYS A 1 256 ? 6.578 -1.347 39.688 1.00 18.36 332 LYS A O 1
ATOM 2068 N N . PRO A 1 257 ? 6.676 0.422 41.103 1.00 18.66 333 PRO A N 1
ATOM 2069 C CA . PRO A 1 257 ? 7.766 -0.145 41.905 1.00 19.49 333 PRO A CA 1
ATOM 2070 C C . PRO A 1 257 ? 7.284 -1.274 42.818 1.00 20.28 333 PRO A C 1
ATOM 2071 O O . PRO A 1 257 ? 6.132 -1.265 43.252 1.00 20.18 333 PRO A O 1
ATOM 2075 N N . GLY A 1 258 ? 8.158 -2.236 43.098 1.00 21.22 334 GLY A N 1
ATOM 2076 C CA . GLY A 1 258 ? 7.809 -3.347 43.975 1.00 22.96 334 GLY A CA 1
ATOM 2077 C C . GLY A 1 258 ? 6.896 -4.367 43.327 1.00 24.27 334 GLY A C 1
ATOM 2078 O O . GLY A 1 258 ? 6.624 -4.303 42.129 1.00 24.23 334 GLY A O 1
ATOM 2079 N N . LYS A 1 259 ? 6.427 -5.320 44.124 1.00 25.77 335 LYS A N 1
ATOM 2080 C CA . LYS A 1 259 ? 5.561 -6.384 43.620 1.00 27.51 335 LYS A CA 1
ATOM 2081 C C . LYS A 1 259 ? 4.121 -5.894 43.494 1.00 28.43 335 LYS A C 1
ATOM 2082 O O . LYS A 1 259 ? 3.816 -4.745 43.828 1.00 28.65 335 LYS A O 1
ATOM 2088 N N . MET A 1 260 ? 3.244 -6.771 43.010 1.00 29.61 336 MET A N 1
ATOM 2089 C CA . MET A 1 260 ? 1.864 -6.397 42.675 1.00 30.72 336 MET A CA 1
ATOM 2090 C C . MET A 1 260 ? 1.092 -5.740 43.835 1.00 31.07 336 MET A C 1
ATOM 2091 O O . MET A 1 260 ? 0.388 -4.760 43.638 1.00 31.11 336 MET A O 1
ATOM 2096 N N . GLU A 1 261 ? 1.248 -6.275 45.035 1.00 31.68 337 GLU A N 1
ATOM 2097 C CA . GLU A 1 261 ? 0.459 -5.845 46.184 1.00 32.54 337 GLU A CA 1
ATOM 2098 C C . GLU A 1 261 ? 1.141 -4.768 47.039 1.00 32.43 337 GLU A C 1
ATOM 2099 O O . GLU A 1 261 ? 0.602 -4.372 48.074 1.00 32.56 337 GLU A O 1
ATOM 2105 N N . ASP A 1 262 ? 2.308 -4.293 46.595 1.00 32.38 338 ASP A N 1
ATOM 2106 C CA . ASP A 1 262 ? 3.112 -3.305 47.337 1.00 32.17 338 ASP A CA 1
ATOM 2107 C C . ASP A 1 262 ? 2.572 -1.872 47.250 1.00 32.21 338 ASP A C 1
ATOM 2108 O O . ASP A 1 262 ? 2.381 -1.327 46.156 1.00 32.32 338 ASP A O 1
ATOM 2113 N N . ASP A 1 263 ? 2.347 -1.256 48.408 1.00 32.04 339 ASP A N 1
ATOM 2114 C CA . ASP A 1 263 ? 1.944 0.147 48.466 1.00 31.69 339 ASP A CA 1
ATOM 2115 C C . ASP A 1 263 ? 3.109 1.081 48.093 1.00 30.89 339 ASP A C 1
ATOM 2116 O O . ASP A 1 263 ? 4.241 0.892 48.553 1.00 30.85 339 ASP A O 1
ATOM 2121 N N . ILE A 1 264 ? 2.820 2.086 47.264 1.00 29.91 340 ILE A N 1
ATOM 2122 C CA . ILE A 1 264 ? 3.831 3.063 46.815 1.00 28.88 340 ILE A CA 1
ATOM 2123 C C . ILE A 1 264 ? 4.527 3.814 47.973 1.00 28.73 340 ILE A C 1
ATOM 2124 O O . ILE A 1 264 ? 5.732 4.077 47.909 1.00 28.60 340 ILE A O 1
ATOM 2129 N N . ASP A 1 265 ? 3.781 4.121 49.035 1.00 28.43 341 ASP A N 1
ATOM 2130 C CA . ASP A 1 265 ? 4.331 4.857 50.174 1.00 28.47 341 ASP A CA 1
ATOM 2131 C C . ASP A 1 265 ? 5.085 3.981 51.177 1.00 28.48 341 ASP A C 1
ATOM 2132 O O . ASP A 1 265 ? 5.589 4.471 52.181 1.00 28.20 341 ASP A O 1
ATOM 2137 N N . LYS A 1 266 ? 5.164 2.686 50.885 1.00 28.83 342 LYS A N 1
ATOM 2138 C CA . LYS A 1 266 ? 5.945 1.742 51.681 1.00 29.15 342 LYS A CA 1
ATOM 2139 C C . LYS A 1 266 ? 7.212 1.297 50.951 1.00 29.11 342 LYS A C 1
ATOM 2140 O O . LYS A 1 266 ? 7.997 0.507 51.483 1.00 29.25 342 LYS A O 1
ATOM 2146 N N . ILE A 1 267 ? 7.407 1.797 49.731 1.00 29.02 343 ILE A N 1
ATOM 2147 C CA . ILE A 1 267 ? 8.589 1.456 48.928 1.00 28.74 343 ILE A CA 1
ATOM 2148 C C . ILE A 1 267 ? 9.854 2.145 49.458 1.00 28.98 343 ILE A C 1
ATOM 2149 O O . ILE A 1 267 ? 9.894 3.377 49.589 1.00 29.03 343 ILE A O 1
ATOM 2154 N N . LYS A 1 268 ? 10.877 1.337 49.751 1.00 28.89 344 LYS A N 1
ATOM 2155 C CA . LYS A 1 268 ? 12.147 1.813 50.305 1.00 28.66 344 LYS A CA 1
ATOM 2156 C C . LYS A 1 268 ? 13.227 1.895 49.221 1.00 28.06 344 LYS A C 1
ATOM 2157 O O . LYS A 1 268 ? 13.115 1.211 48.204 1.00 27.84 344 LYS A O 1
ATOM 2163 N N . PRO A 1 269 ? 14.279 2.728 49.435 1.00 27.54 345 PRO A N 1
ATOM 2164 C CA . PRO A 1 269 ? 15.380 2.892 48.465 1.00 27.06 345 PRO A CA 1
ATOM 2165 C C . PRO A 1 269 ? 16.000 1.597 47.921 1.00 26.72 345 PRO A C 1
ATOM 2166 O O . PRO A 1 269 ? 16.486 1.583 46.792 1.00 26.59 345 PRO A O 1
ATOM 2170 N N . SER A 1 270 ? 15.969 0.528 48.711 1.00 26.31 346 SER A N 1
ATOM 2171 C CA . SER A 1 270 ? 16.584 -0.745 48.335 1.00 26.22 346 SER A CA 1
ATOM 2172 C C . SER A 1 270 ? 15.741 -1.624 47.400 1.00 25.85 346 SER A C 1
ATOM 2173 O O . SER A 1 270 ? 16.255 -2.609 46.859 1.00 26.23 346 SER A O 1
ATOM 2176 N N . GLU A 1 271 ? 14.464 -1.279 47.220 1.00 25.03 347 GLU A N 1
ATOM 2177 C CA . GLU A 1 271 ? 13.528 -2.050 46.384 1.00 24.34 347 GLU A CA 1
ATOM 2178 C C . GLU A 1 271 ? 14.108 -2.457 45.018 1.00 24.10 347 GLU A C 1
ATOM 2179 O O . GLU A 1 271 ? 14.622 -1.621 44.277 1.00 23.93 347 GLU A O 1
ATOM 2185 N N . SER A 1 272 ? 13.999 -3.747 44.699 1.00 23.85 348 SER A N 1
ATOM 2186 C CA . SER A 1 272 ? 14.659 -4.334 43.527 1.00 23.67 348 SER A CA 1
ATOM 2187 C C . SER A 1 272 ? 13.701 -4.770 42.439 1.00 22.92 348 SER A C 1
ATOM 2188 O O . SER A 1 272 ? 14.127 -5.049 41.314 1.00 22.77 348 SER A O 1
ATOM 2191 N N . ASN A 1 273 ? 12.418 -4.851 42.782 1.00 22.04 349 ASN A N 1
ATOM 2192 C CA . ASN A 1 273 ? 11.396 -5.266 41.830 1.00 21.47 349 ASN A CA 1
ATOM 2193 C C . ASN A 1 273 ? 10.565 -4.124 41.265 1.00 20.83 349 ASN A C 1
ATOM 2194 O O . ASN A 1 273 ? 10.429 -3.061 41.889 1.00 20.97 349 ASN A O 1
ATOM 2199 N N . VAL A 1 274 ? 10.031 -4.367 40.067 1.00 19.65 350 VAL A N 1
ATOM 2200 C CA . VAL A 1 274 ? 8.980 -3.564 39.457 1.00 18.41 350 VAL A CA 1
ATOM 2201 C C . VAL A 1 274 ? 7.948 -4.533 38.906 1.00 17.90 350 VAL A C 1
ATOM 2202 O O . VAL A 1 274 ? 8.223 -5.728 38.788 1.00 17.65 350 VAL A O 1
ATOM 2206 N N . THR A 1 275 ? 6.771 -4.017 38.561 1.00 17.22 351 THR A N 1
ATOM 2207 C CA . THR A 1 275 ? 5.666 -4.840 38.074 1.00 16.44 351 THR A CA 1
ATOM 2208 C C . THR A 1 275 ? 5.071 -4.211 36.815 1.00 16.18 351 THR A C 1
ATOM 2209 O O . THR A 1 275 ? 4.559 -3.093 36.859 1.00 16.01 351 THR A O 1
ATOM 2213 N N . ILE A 1 276 ? 5.179 -4.920 35.693 1.00 16.00 352 ILE A N 1
ATOM 2214 C CA . ILE A 1 276 ? 4.673 -4.428 34.407 1.00 16.12 352 ILE A CA 1
ATOM 2215 C C . ILE A 1 276 ? 3.180 -4.709 34.333 1.00 16.00 352 ILE A C 1
ATOM 2216 O O . ILE A 1 276 ? 2.767 -5.862 34.349 1.00 16.33 352 ILE A O 1
ATOM 2221 N N . LEU A 1 277 ? 2.369 -3.660 34.258 1.00 15.86 353 LEU A N 1
ATOM 2222 C CA . LEU A 1 277 ? 0.917 -3.839 34.214 1.00 15.59 353 LEU A CA 1
ATOM 2223 C C . LEU A 1 277 ? 0.365 -3.756 32.800 1.00 15.24 353 LEU A C 1
ATOM 2224 O O . LEU A 1 277 ? -0.848 -3.875 32.600 1.00 15.38 353 LEU A O 1
ATOM 2229 N N . GLY A 1 278 ? 1.255 -3.557 31.827 1.00 14.54 354 GLY A N 1
ATOM 2230 C CA . GLY A 1 278 ? 0.859 -3.357 30.436 1.00 13.85 354 GLY A CA 1
ATOM 2231 C C . GLY A 1 278 ? 1.859 -2.566 29.608 1.00 13.38 354 GLY A C 1
ATOM 2232 O O . GLY A 1 278 ? 2.782 -1.955 30.141 1.00 13.08 354 GLY A O 1
ATOM 2233 N N . ARG A 1 279 ? 1.676 -2.593 28.290 1.00 13.08 355 ARG A N 1
ATOM 2234 C CA . ARG A 1 279 ? 2.568 -1.905 27.363 1.00 12.77 355 ARG A CA 1
ATOM 2235 C C . ARG A 1 279 ? 1.861 -1.584 26.062 1.00 12.43 355 ARG A C 1
ATOM 2236 O O . ARG A 1 279 ? 1.372 -2.473 25.380 1.00 12.51 355 ARG A O 1
ATOM 2244 N N . PHE A 1 280 ? 1.818 -0.304 25.726 1.00 12.46 356 PHE A N 1
ATOM 2245 C CA . PHE A 1 280 ? 1.178 0.159 24.505 1.00 12.28 356 PHE A CA 1
ATOM 2246 C C . PHE A 1 280 ? 2.224 0.296 23.404 1.00 12.35 356 PHE A C 1
ATOM 2247 O O . PHE A 1 280 ? 3.089 1.174 23.467 1.00 12.44 356 PHE A O 1
ATOM 2255 N N . ASP A 1 281 ? 2.156 -0.576 22.401 1.00 12.32 357 ASP A N 1
ATOM 2256 C CA . ASP A 1 281 ? 3.065 -0.491 21.263 1.00 12.13 357 ASP A CA 1
ATOM 2257 C C . ASP A 1 281 ? 2.552 0.426 20.148 1.00 12.18 357 ASP A C 1
ATOM 2258 O O . ASP A 1 281 ? 1.346 0.673 20.028 1.00 11.55 357 ASP A O 1
ATOM 2263 N N . TYR A 1 282 ? 3.492 0.921 19.345 1.00 12.14 358 TYR A N 1
ATOM 2264 C CA . TYR A 1 282 ? 3.196 1.759 18.192 1.00 12.49 358 TYR A CA 1
ATOM 2265 C C . TYR A 1 282 ? 4.367 1.662 17.212 1.00 12.75 358 TYR A C 1
ATOM 2266 O O . TYR A 1 282 ? 5.259 0.850 17.407 1.00 12.52 358 TYR A O 1
ATOM 2275 N N . SER A 1 283 ? 4.357 2.476 16.157 1.00 13.55 359 SER A N 1
ATOM 2276 C CA . SER A 1 283 ? 5.360 2.372 15.090 1.00 14.06 359 SER A CA 1
ATOM 2277 C C . SER A 1 283 ? 6.130 3.663 14.851 1.00 14.51 359 SER A C 1
ATOM 2278 O O . SER A 1 283 ? 5.573 4.763 14.971 1.00 14.73 359 SER A O 1
ATOM 2281 N N . GLN A 1 284 ? 7.406 3.511 14.498 1.00 14.75 360 GLN A N 1
ATOM 2282 C CA . GLN A 1 284 ? 8.207 4.587 13.893 1.00 15.22 360 GLN A CA 1
ATOM 2283 C C . GLN A 1 284 ? 8.407 5.782 14.807 1.00 15.53 360 GLN A C 1
ATOM 2284 O O . GLN A 1 284 ? 8.065 6.925 14.490 1.00 15.28 360 GLN A O 1
ATOM 2290 N N . CYS A 1 285 ? 8.994 5.497 15.951 1.00 16.13 361 CYS A N 1
ATOM 2291 C CA . CYS A 1 285 ? 9.233 6.517 16.923 1.00 16.72 361 CYS A CA 1
ATOM 2292 C C . CYS A 1 285 ? 10.492 6.130 17.660 1.00 17.06 361 CYS A C 1
ATOM 2293 O O . CYS A 1 285 ? 10.498 5.968 18.884 1.00 17.53 361 CYS A O 1
ATOM 2296 N N . ASP A 1 286 ? 11.573 5.951 16.916 1.00 17.37 362 ASP A N 1
ATOM 2297 C CA . ASP A 1 286 ? 12.800 5.518 17.571 1.00 17.81 362 ASP A CA 1
ATOM 2298 C C . ASP A 1 286 ? 13.858 6.617 17.657 1.00 17.33 362 ASP A C 1
ATOM 2299 O O . ASP A 1 286 ? 15.009 6.368 18.010 1.00 17.48 362 ASP A O 1
ATOM 2304 N N . ILE A 1 287 ? 13.448 7.847 17.359 1.00 16.68 363 ILE A N 1
ATOM 2305 C CA . ILE A 1 287 ? 14.254 9.002 17.727 1.00 15.89 363 ILE A CA 1
ATOM 2306 C C . ILE A 1 287 ? 13.905 9.378 19.181 1.00 16.08 363 ILE A C 1
ATOM 2307 O O . ILE A 1 287 ? 12.820 9.031 19.666 1.00 15.99 363 ILE A O 1
ATOM 2312 N N . TRP A 1 288 ? 14.830 10.032 19.887 1.00 1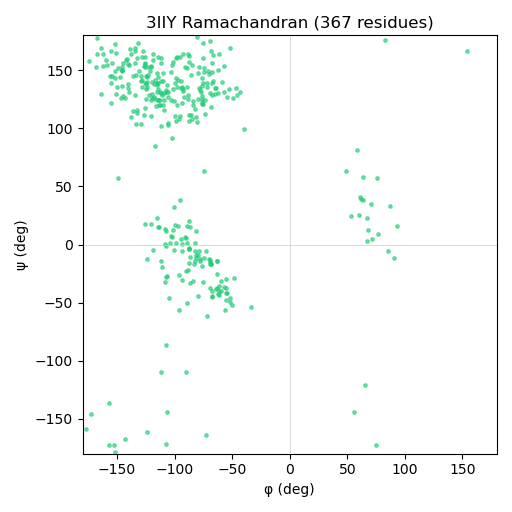5.88 364 TRP A N 1
ATOM 2313 C CA . TRP A 1 288 ? 14.552 10.452 21.262 1.00 15.96 364 TRP A CA 1
ATOM 2314 C C . TRP A 1 288 ? 14.069 11.897 21.323 1.00 15.79 364 TRP A C 1
ATOM 2315 O O . TRP A 1 288 ? 14.262 12.667 20.370 1.00 15.98 364 TRP A O 1
ATOM 2326 N N . TYR A 1 289 ? 13.431 12.241 22.443 1.00 15.34 365 TYR A N 1
ATOM 2327 C CA . TYR A 1 289 ? 12.729 13.520 22.648 1.00 15.00 365 TYR A CA 1
ATOM 2328 C C . TYR A 1 289 ? 11.369 13.579 21.919 1.00 14.82 365 TYR A C 1
ATOM 2329 O O . TYR A 1 289 ? 11.101 14.463 21.091 1.00 14.51 365 TYR A O 1
ATOM 2338 N N . MET A 1 290 ? 10.520 12.612 22.260 1.00 14.67 366 MET A N 1
ATOM 2339 C CA . MET A 1 290 ? 9.206 12.447 21.655 1.00 14.69 366 MET A CA 1
ATOM 2340 C C . MET A 1 290 ? 8.224 12.221 22.798 1.00 14.94 366 MET A C 1
ATOM 2341 O O . MET A 1 290 ? 8.177 11.131 23.372 1.00 15.04 366 MET A O 1
ATOM 2346 N N . ARG A 1 291 ? 7.453 13.254 23.132 1.00 14.89 367 ARG A N 1
ATOM 2347 C CA . ARG A 1 291 ? 6.672 13.256 24.361 1.00 15.40 367 ARG A CA 1
ATOM 2348 C C . ARG A 1 291 ? 5.189 13.043 24.153 1.00 15.19 367 ARG A C 1
ATOM 2349 O O . ARG A 1 291 ? 4.573 13.703 23.315 1.00 15.70 367 ARG A O 1
ATOM 2357 N N . PHE A 1 292 ? 4.612 12.130 24.923 1.00 14.86 368 PHE A N 1
ATOM 2358 C CA . PHE A 1 292 ? 3.168 11.965 24.932 1.00 14.66 368 PHE A CA 1
ATOM 2359 C C . PHE A 1 292 ? 2.546 12.929 25.956 1.00 14.82 368 PHE A C 1
ATOM 2360 O O . PHE A 1 292 ? 3.246 13.455 26.825 1.00 14.52 368 PHE A O 1
ATOM 2368 N N . SER A 1 293 ? 1.244 13.182 25.849 1.00 14.99 369 SER A N 1
ATOM 2369 C CA . SER A 1 293 ? 0.552 13.956 26.881 1.00 15.14 369 SER A CA 1
ATOM 2370 C C . SER A 1 293 ? -0.766 13.281 27.245 1.00 15.26 369 SER A C 1
ATOM 2371 O O . SER A 1 293 ? -1.181 12.342 26.574 1.00 15.37 369 SER A O 1
ATOM 2374 N N . THR A 1 294 ? -1.400 13.732 28.323 1.00 15.62 370 THR A N 1
ATOM 2375 C CA . THR A 1 294 ? -2.767 13.299 28.659 1.00 16.20 370 THR A CA 1
ATOM 2376 C C . THR A 1 294 ? -3.660 14.518 28.829 1.00 16.50 370 THR A C 1
ATOM 2377 O O . THR A 1 294 ? -3.164 15.637 29.025 1.00 16.70 370 THR A O 1
ATOM 2381 N N . ASP A 1 295 ? -4.972 14.309 28.753 1.00 16.57 371 ASP A N 1
ATOM 2382 C CA . ASP A 1 295 ? -5.917 15.384 29.011 1.00 16.60 371 ASP A CA 1
ATOM 2383 C C . ASP A 1 295 ? -5.959 15.621 30.516 1.00 16.59 371 ASP A C 1
ATOM 2384 O O . ASP A 1 295 ? -5.352 14.859 31.284 1.00 16.95 371 ASP A O 1
ATOM 2389 N N . PHE A 1 296 ? -6.671 16.667 30.932 1.00 16.19 372 PHE A N 1
ATOM 2390 C CA . PHE A 1 296 ? -6.784 17.036 32.344 1.00 15.82 372 PHE A CA 1
ATOM 2391 C C . PHE A 1 296 ? -7.228 15.887 33.276 1.00 15.36 372 PHE A C 1
ATOM 2392 O O . PHE A 1 296 ? -6.638 15.686 34.336 1.00 15.46 372 PHE A O 1
ATOM 2400 N N . TRP A 1 297 ? -8.255 15.137 32.892 1.00 14.66 373 TRP A N 1
ATOM 2401 C CA . TRP A 1 297 ? -8.783 14.101 33.784 1.00 14.32 373 TRP A CA 1
ATOM 2402 C C . TRP A 1 297 ? -7.983 12.814 33.725 1.00 14.04 373 TRP A C 1
ATOM 2403 O O . TRP A 1 297 ? -8.225 11.904 34.520 1.00 13.79 373 TRP A O 1
ATOM 2414 N N . GLN A 1 298 ? -7.013 12.765 32.805 1.00 13.61 374 GLN A N 1
ATOM 2415 C CA . GLN A 1 298 ? -6.242 11.554 32.486 1.00 13.07 374 GLN A CA 1
ATOM 2416 C C . GLN A 1 298 ? -7.140 10.435 31.970 1.00 13.24 374 GLN A C 1
ATOM 2417 O O . GLN A 1 298 ? -6.970 9.285 32.341 1.00 13.20 374 GLN A O 1
ATOM 2423 N N . LYS A 1 299 ? -8.102 10.789 31.124 1.00 13.84 375 LYS A N 1
ATOM 2424 C CA . LYS A 1 299 ? -8.966 9.813 30.465 1.00 14.30 375 LYS A CA 1
ATOM 2425 C C . LYS A 1 299 ? -8.310 9.261 29.207 1.00 14.38 375 LYS A C 1
ATOM 2426 O O . LYS A 1 299 ? -8.562 8.122 28.811 1.00 14.47 375 LYS A O 1
ATOM 2432 N N . MET A 1 300 ? -7.494 10.079 28.554 1.00 14.29 376 MET A N 1
ATOM 2433 C CA . MET A 1 300 ? -6.865 9.646 27.331 1.00 14.57 376 MET A CA 1
ATOM 2434 C C . MET A 1 300 ? -5.419 10.080 27.261 1.00 14.18 376 MET A C 1
ATOM 2435 O O . MET A 1 300 ? -4.969 10.897 28.062 1.00 14.07 376 MET A O 1
ATOM 2440 N N . LEU A 1 301 ? -4.708 9.523 26.287 1.00 13.95 377 LEU A N 1
ATOM 2441 C CA . LEU A 1 301 ? -3.274 9.693 26.153 1.00 13.65 377 LEU A CA 1
ATOM 2442 C C . LEU A 1 301 ? -2.902 9.788 24.666 1.00 13.35 377 LEU A C 1
ATOM 2443 O O . LEU A 1 301 ? -3.269 8.919 23.869 1.00 13.25 377 LEU A O 1
ATOM 2448 N N . ALA A 1 302 ? -2.190 10.849 24.296 1.00 12.91 378 ALA A N 1
ATOM 2449 C CA . ALA A 1 302 ? -1.837 11.095 22.899 1.00 12.64 378 ALA A CA 1
ATOM 2450 C C . ALA A 1 302 ? -0.335 11.090 22.703 1.00 12.56 378 ALA A C 1
ATOM 2451 O O . ALA A 1 302 ? 0.395 11.643 23.521 1.00 12.62 378 ALA A O 1
ATOM 2453 N N . LEU A 1 303 ? 0.110 10.468 21.612 1.00 12.59 379 LEU A N 1
ATOM 2454 C CA . LEU A 1 303 ? 1.518 10.461 21.216 1.00 12.55 379 LEU A CA 1
ATOM 2455 C C . LEU A 1 303 ? 1.656 10.503 19.702 1.00 13.07 379 LEU A C 1
ATOM 2456 O O . LEU A 1 303 ? 1.055 9.682 18.993 1.00 13.51 379 LEU A O 1
ATOM 2461 N N . GLY A 1 304 ? 2.452 11.449 19.209 1.00 12.96 380 GLY A N 1
ATOM 2462 C CA . GLY A 1 304 ? 2.802 11.483 17.793 1.00 12.78 380 GLY A CA 1
ATOM 2463 C C . GLY A 1 304 ? 4.077 10.701 17.535 1.00 12.69 380 GLY A C 1
ATOM 2464 O O . GLY A 1 304 ? 4.912 10.577 18.419 1.00 12.74 380 GLY A O 1
ATOM 2465 N N . ASN A 1 305 ? 4.231 10.169 16.324 1.00 12.92 381 ASN A N 1
ATOM 2466 C CA . ASN A 1 305 ? 5.479 9.505 15.931 1.00 12.83 381 ASN A CA 1
ATOM 2467 C C . ASN A 1 305 ? 6.313 10.326 14.926 1.00 12.69 381 ASN A C 1
ATOM 2468 O O . ASN A 1 305 ? 5.996 11.496 14.647 1.00 12.39 381 ASN A O 1
ATOM 2473 N N . GLN A 1 306 ? 7.376 9.721 14.395 1.00 12.67 382 GLN A N 1
ATOM 2474 C CA . GLN A 1 306 ? 8.366 10.478 13.621 1.00 12.80 382 GLN A CA 1
ATOM 2475 C C . GLN A 1 306 ? 7.994 10.741 12.146 1.00 12.79 382 GLN A C 1
ATOM 2476 O O . GLN A 1 306 ? 8.690 11.509 11.477 1.00 12.85 382 GLN A O 1
ATOM 2482 N N . VAL A 1 307 ? 6.920 10.108 11.652 1.00 12.30 383 VAL A N 1
ATOM 2483 C CA . VAL A 1 307 ? 6.426 10.354 10.278 1.00 11.89 383 VAL A CA 1
ATOM 2484 C C . VAL A 1 307 ? 5.052 11.016 10.238 1.00 11.98 383 VAL A C 1
ATOM 2485 O O . VAL A 1 307 ? 4.394 11.011 9.192 1.00 12.42 383 VAL A O 1
ATOM 2489 N N . GLY A 1 308 ? 4.613 11.558 11.372 1.00 11.57 384 GLY A N 1
ATOM 2490 C CA . GLY A 1 308 ? 3.397 12.370 11.423 1.00 11.28 384 GLY A CA 1
ATOM 2491 C C . GLY A 1 308 ? 2.103 11.652 11.774 1.00 11.17 384 GLY A C 1
ATOM 2492 O O . GLY A 1 308 ? 1.009 12.187 11.556 1.00 11.19 384 GLY A O 1
ATOM 2493 N N . LYS A 1 309 ? 2.222 10.449 12.323 1.00 10.85 385 LYS A N 1
ATOM 2494 C CA . LYS A 1 309 ? 1.066 9.697 12.804 1.00 10.68 385 LYS A CA 1
ATOM 2495 C C . LYS A 1 309 ? 0.792 9.941 14.300 1.00 10.82 385 LYS A C 1
ATOM 2496 O O . LYS A 1 309 ? 1.711 9.881 15.126 1.00 10.58 385 LYS A O 1
ATOM 2502 N N . LEU A 1 310 ? -0.475 10.213 14.624 1.00 10.90 386 LEU A N 1
ATOM 2503 C CA . LEU A 1 310 ? -0.931 10.367 16.010 1.00 11.19 386 LEU A CA 1
ATOM 2504 C C . LEU A 1 310 ? -1.570 9.103 16.578 1.00 11.58 386 LEU A C 1
ATOM 2505 O O . LEU A 1 310 ? -2.389 8.450 15.926 1.00 11.61 386 LEU A O 1
ATOM 2510 N N . TYR A 1 311 ? -1.197 8.781 17.809 1.00 12.00 387 TYR A N 1
ATOM 2511 C CA . TYR A 1 311 ? -1.802 7.689 18.544 1.00 12.44 387 TYR A CA 1
ATOM 2512 C C . TYR A 1 311 ? -2.594 8.259 19.722 1.00 12.57 387 TYR A C 1
ATOM 2513 O O . TYR A 1 311 ? -2.081 9.118 20.463 1.00 12.43 387 TYR A O 1
ATOM 2522 N N . VAL A 1 312 ? -3.847 7.807 19.873 1.00 12.39 388 VAL A N 1
ATOM 2523 C CA . VAL A 1 312 ? -4.670 8.167 21.040 1.00 12.30 388 VAL A CA 1
ATOM 2524 C C . VAL A 1 312 ? -5.184 6.916 21.742 1.00 12.54 388 VAL A C 1
ATOM 2525 O O . VAL A 1 312 ? -5.825 6.062 21.109 1.00 13.16 388 VAL A O 1
ATOM 2529 N N . TRP A 1 313 ? -4.900 6.817 23.042 1.00 12.20 389 TRP A N 1
ATOM 2530 C CA . TRP A 1 313 ? -5.402 5.730 23.879 1.00 11.92 389 TRP A CA 1
ATOM 2531 C C . TRP A 1 313 ? -6.497 6.178 24.850 1.00 12.34 389 TRP A C 1
ATOM 2532 O O . TRP A 1 313 ? -6.359 7.178 25.565 1.00 12.18 389 TRP A O 1
ATOM 2543 N N . ASP A 1 314 ? -7.581 5.410 24.850 1.00 12.85 390 ASP A N 1
ATOM 2544 C CA . ASP A 1 314 ? -8.653 5.515 25.818 1.00 13.27 390 ASP A CA 1
ATOM 2545 C C . ASP A 1 314 ? -8.233 4.756 27.092 1.00 13.50 390 ASP A C 1
ATOM 2546 O O . ASP A 1 314 ? -8.151 3.520 27.093 1.00 13.90 390 ASP A O 1
ATOM 2551 N N . LEU A 1 315 ? -7.964 5.494 28.169 1.00 13.40 391 LEU A N 1
ATOM 2552 C CA . LEU A 1 315 ? -7.509 4.891 29.427 1.00 13.20 391 LEU A CA 1
ATOM 2553 C C . LEU A 1 315 ? -8.666 4.617 30.364 1.00 13.65 391 LEU A C 1
ATOM 2554 O O . LEU A 1 315 ? -8.491 4.005 31.422 1.00 13.87 391 LEU A O 1
ATOM 2559 N N . GLU A 1 316 ? -9.850 5.069 29.955 1.00 14.28 392 GLU A N 1
ATOM 2560 C CA . GLU A 1 316 ? -11.089 4.896 30.709 1.00 14.79 392 GLU A CA 1
ATOM 2561 C C . GLU A 1 316 ? -11.569 3.452 30.595 1.00 15.04 392 GLU A C 1
ATOM 2562 O O . GLU A 1 316 ? -12.636 3.168 30.038 1.00 15.42 392 GLU A O 1
ATOM 2568 N N . VAL A 1 317 ? -10.751 2.544 31.112 1.00 15.25 393 VAL A N 1
ATOM 2569 C CA . VAL A 1 317 ? -11.021 1.112 31.078 1.00 15.78 393 VAL A CA 1
ATOM 2570 C C . VAL A 1 317 ? -10.556 0.540 32.410 1.00 16.50 393 VAL A C 1
ATOM 2571 O O . VAL A 1 317 ? -9.730 1.149 33.083 1.00 16.75 393 VAL A O 1
ATOM 2575 N N . GLU A 1 318 ? -11.067 -0.628 32.783 1.00 17.43 394 GLU A N 1
ATOM 2576 C CA . GLU A 1 318 ? -10.800 -1.218 34.103 1.00 18.32 394 GLU A CA 1
ATOM 2577 C C . GLU A 1 318 ? -9.334 -1.405 34.453 1.00 17.94 394 GLU A C 1
ATOM 2578 O O . GLU A 1 318 ? -8.915 -1.044 35.544 1.00 18.26 394 GLU A O 1
ATOM 2584 N N . ASP A 1 319 ? -8.561 -1.971 33.536 1.00 17.53 395 ASP A N 1
ATOM 2585 C CA . ASP A 1 319 ? -7.150 -2.214 33.788 1.00 17.16 395 ASP A CA 1
ATOM 2586 C C . ASP A 1 319 ? -6.309 -1.534 32.724 1.00 16.94 395 ASP A C 1
ATOM 2587 O O . ASP A 1 319 ? -6.783 -1.332 31.603 1.00 17.04 395 ASP A O 1
ATOM 2592 N N . PRO A 1 320 ? -5.060 -1.171 33.061 1.00 16.72 396 PRO A N 1
ATOM 2593 C CA . PRO A 1 320 ? -4.217 -0.420 32.110 1.00 16.41 396 PRO A CA 1
ATOM 2594 C C . PRO A 1 320 ? -4.065 -1.077 30.744 1.00 16.11 396 PRO A C 1
ATOM 2595 O O . PRO A 1 320 ? -4.145 -0.384 29.729 1.00 16.15 396 PRO A O 1
ATOM 2599 N N . HIS A 1 321 ? -3.875 -2.397 30.716 1.00 15.81 397 HIS A N 1
ATOM 2600 C CA . HIS A 1 321 ? -3.644 -3.129 29.456 1.00 15.55 397 HIS A CA 1
ATOM 2601 C C . HIS A 1 321 ? -4.885 -3.274 28.563 1.00 15.60 397 HIS A C 1
ATOM 2602 O O . HIS A 1 321 ? -4.786 -3.797 27.442 1.00 15.77 397 HIS A O 1
ATOM 2609 N N . LYS A 1 322 ? -6.043 -2.829 29.058 1.00 15.08 398 LYS A N 1
ATOM 2610 C CA . LYS A 1 322 ? -7.291 -2.899 28.297 1.00 14.76 398 LYS A CA 1
ATOM 2611 C C . LYS A 1 322 ? -7.534 -1.638 27.482 1.00 14.60 398 LYS A C 1
ATOM 2612 O O . LYS A 1 322 ? -8.596 -1.491 26.873 1.00 14.44 398 LYS A O 1
ATOM 2618 N N . ALA A 1 323 ? -6.547 -0.739 27.478 1.00 14.59 399 ALA A N 1
ATOM 2619 C CA . ALA A 1 323 ? -6.664 0.582 26.850 1.00 14.89 399 ALA A CA 1
ATOM 2620 C C . ALA A 1 323 ? -6.987 0.507 25.357 1.00 15.14 399 ALA A C 1
ATOM 2621 O O . ALA A 1 323 ? -6.459 -0.344 24.638 1.00 15.14 399 ALA A O 1
ATOM 2623 N N . LYS A 1 324 ? -7.861 1.399 24.902 1.00 15.53 400 LYS A N 1
ATOM 2624 C CA . LYS A 1 324 ? -8.355 1.353 23.526 1.00 16.12 400 LYS A CA 1
ATOM 2625 C C . LYS A 1 324 ? -7.632 2.360 22.646 1.00 16.23 400 LYS A C 1
ATOM 2626 O O . LYS A 1 324 ? -7.625 3.564 22.924 1.00 16.02 400 LYS A O 1
ATOM 2632 N N . CYS A 1 325 ? -7.028 1.859 21.577 1.00 16.55 401 CYS A N 1
ATOM 2633 C CA . CYS A 1 325 ? -6.254 2.711 20.700 1.00 16.76 401 CYS A CA 1
ATOM 2634 C C . CYS A 1 325 ? -7.020 3.149 19.448 1.00 16.99 401 CYS A C 1
ATOM 2635 O O . CYS A 1 325 ? -7.844 2.405 18.891 1.00 16.61 401 CYS A O 1
ATOM 2638 N N . THR A 1 326 ? -6.762 4.387 19.043 1.00 17.10 402 THR A N 1
ATOM 2639 C CA . THR A 1 326 ? -7.251 4.900 17.777 1.00 17.60 402 THR A CA 1
ATOM 2640 C C . THR A 1 326 ? -6.124 5.721 17.184 1.00 17.19 402 THR A C 1
ATOM 2641 O O . THR A 1 326 ? -5.261 6.210 17.928 1.00 17.25 402 THR A O 1
ATOM 2645 N N . THR A 1 327 ? -6.114 5.856 15.859 1.00 16.76 403 THR A N 1
ATOM 2646 C CA . THR A 1 327 ? -5.048 6.600 15.182 1.00 16.55 403 THR A CA 1
ATOM 2647 C C . THR A 1 327 ? -5.559 7.738 14.313 1.00 16.24 403 THR A C 1
ATOM 2648 O O . THR A 1 327 ? -6.601 7.622 13.669 1.00 16.11 403 THR A O 1
ATOM 2652 N N . LEU A 1 328 ? -4.796 8.829 14.293 1.00 16.14 404 LEU A N 1
ATOM 2653 C CA . LEU A 1 328 ? -5.138 10.022 13.525 1.00 15.99 404 LEU A CA 1
ATOM 2654 C C . LEU A 1 328 ? -4.055 10.367 12.488 1.00 16.41 404 LEU A C 1
ATOM 2655 O O . LEU A 1 328 ? -2.936 10.768 12.826 1.00 16.31 404 LEU A O 1
ATOM 2660 N N . THR A 1 329 ? -4.394 10.196 11.218 1.00 17.02 405 THR A N 1
ATOM 2661 C CA . THR A 1 329 ? -3.459 10.478 10.132 1.00 17.64 405 THR A CA 1
ATOM 2662 C C . THR A 1 329 ? -4.028 11.541 9.202 1.00 18.00 405 THR A C 1
ATOM 2663 O O . THR A 1 329 ? -5.243 11.715 9.108 1.00 17.89 405 THR A O 1
ATOM 2667 N N . HIS A 1 330 ? -3.127 12.264 8.544 1.00 18.75 406 HIS A N 1
ATOM 2668 C CA . HIS A 1 330 ? -3.467 13.247 7.524 1.00 19.51 406 HIS A CA 1
ATOM 2669 C C . HIS A 1 330 ? -2.431 13.116 6.430 1.00 19.96 406 HIS A C 1
ATOM 2670 O O . HIS A 1 330 ? -1.240 12.972 6.721 1.00 19.74 406 HIS A O 1
ATOM 2677 N N . HIS A 1 331 ? -2.874 13.167 5.175 1.00 21.03 407 HIS A N 1
ATOM 2678 C CA . HIS A 1 331 ? -1.949 12.963 4.053 1.00 22.09 407 HIS A CA 1
ATOM 2679 C C . HIS A 1 331 ? -0.829 13.997 3.993 1.00 22.18 407 HIS A C 1
ATOM 2680 O O . HIS A 1 331 ? 0.301 13.649 3.666 1.00 22.57 407 HIS A O 1
ATOM 2687 N N . LYS A 1 332 ? -1.133 15.242 4.357 1.00 22.37 408 LYS A N 1
ATOM 2688 C CA . LYS A 1 332 ? -0.140 16.324 4.345 1.00 22.79 408 LYS A CA 1
ATOM 2689 C C . LYS A 1 332 ? 0.669 16.491 5.649 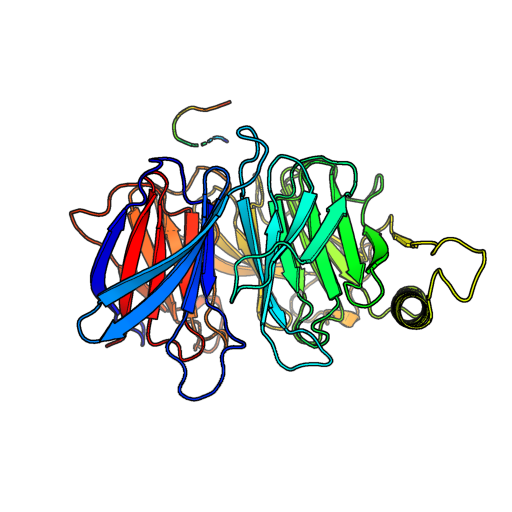1.00 22.18 408 LYS A C 1
ATOM 2690 O O . LYS A 1 332 ? 1.526 17.380 5.739 1.00 22.28 408 LYS A O 1
ATOM 2696 N N . CYS A 1 333 ? 0.418 15.629 6.639 1.00 21.19 409 CYS A N 1
ATOM 2697 C CA . CYS A 1 333 ? 1.179 15.647 7.896 1.00 20.16 409 CYS A CA 1
ATOM 2698 C C . CYS A 1 333 ? 2.228 14.524 7.943 1.00 19.20 409 CYS A C 1
ATOM 2699 O O . CYS A 1 333 ? 1.937 13.407 8.386 1.00 19.14 409 CYS A O 1
ATOM 2702 N N . GLY A 1 334 ? 3.448 14.828 7.495 1.00 17.95 410 GLY A N 1
ATOM 2703 C CA . GLY A 1 334 ? 4.498 13.818 7.366 1.00 16.76 410 GLY A CA 1
ATOM 2704 C C . GLY A 1 334 ? 5.764 13.999 8.190 1.00 16.35 410 GLY A C 1
ATOM 2705 O O . GLY A 1 334 ? 6.634 13.131 8.182 1.00 16.42 410 GLY A O 1
ATOM 2706 N N . ALA A 1 335 ? 5.881 15.116 8.904 1.00 15.76 411 ALA A N 1
ATOM 2707 C CA . ALA A 1 335 ? 7.074 15.387 9.715 1.00 14.88 411 ALA A CA 1
ATOM 2708 C C . ALA A 1 335 ? 6.868 14.899 11.135 1.00 14.55 411 ALA A C 1
ATOM 2709 O O . ALA A 1 335 ? 5.736 14.654 11.548 1.00 14.84 411 ALA A O 1
ATOM 2711 N N . ALA A 1 336 ? 7.960 14.776 11.884 1.00 13.85 412 ALA A N 1
ATOM 2712 C CA . ALA A 1 336 ? 7.937 14.214 13.234 1.00 13.08 412 ALA A CA 1
ATOM 2713 C C . ALA A 1 336 ? 7.144 15.066 14.206 1.00 12.52 412 ALA A C 1
ATOM 2714 O O . ALA A 1 336 ? 7.301 16.278 14.233 1.00 12.65 412 ALA A O 1
ATOM 2716 N N . ILE A 1 337 ? 6.301 14.425 15.011 1.00 12.06 413 ILE A N 1
ATOM 2717 C CA . ILE A 1 337 ? 5.567 15.130 16.068 1.00 11.40 413 ILE A CA 1
ATOM 2718 C C . ILE A 1 337 ? 6.331 15.048 17.391 1.00 11.24 413 ILE A C 1
ATOM 2719 O O . ILE A 1 337 ? 6.608 13.959 17.887 1.00 11.05 413 ILE A O 1
ATOM 2724 N N . ARG A 1 338 ? 6.662 16.208 17.957 1.00 11.11 414 ARG A N 1
ATOM 2725 C CA . ARG A 1 338 ? 7.462 16.276 19.183 1.00 10.78 414 ARG A CA 1
ATOM 2726 C C . ARG A 1 338 ? 6.637 16.179 20.455 1.00 10.79 414 ARG A C 1
ATOM 2727 O O . ARG A 1 338 ? 7.098 15.632 21.468 1.00 10.55 414 ARG A O 1
ATOM 2735 N N . GLN A 1 339 ? 5.422 16.711 20.394 1.00 10.83 415 GLN A N 1
ATOM 2736 C CA . GLN A 1 339 ? 4.546 16.775 21.554 1.00 11.46 415 GLN A CA 1
ATOM 2737 C C . GLN A 1 339 ? 3.078 17.010 21.140 1.00 11.98 415 GLN A C 1
ATOM 2738 O O . GLN A 1 339 ? 2.801 17.571 20.077 1.00 11.73 415 GLN A O 1
ATOM 2744 N N . THR A 1 340 ? 2.152 16.555 21.984 1.00 12.47 416 THR A N 1
ATOM 2745 C CA . THR A 1 340 ? 0.740 16.821 21.813 1.00 13.01 416 THR A CA 1
ATOM 2746 C C . THR A 1 340 ? 0.236 17.605 23.018 1.00 13.52 416 THR A C 1
ATOM 2747 O O . THR A 1 340 ? 0.871 17.581 24.068 1.00 13.72 416 THR A O 1
ATOM 2751 N N . SER A 1 341 ? -0.882 18.314 22.863 1.00 14.00 417 SER A N 1
ATOM 2752 C CA . SER A 1 341 ? -1.537 18.970 23.993 1.00 14.55 417 SER A CA 1
ATOM 2753 C C . SER A 1 341 ? -3.062 18.984 23.825 1.00 15.09 417 SER A C 1
ATOM 2754 O O . SER A 1 341 ? -3.576 19.420 22.795 1.00 15.34 417 SER A O 1
ATOM 2757 N N . PHE A 1 342 ? -3.769 18.473 24.831 1.00 15.54 418 PHE A N 1
ATOM 2758 C CA . PHE A 1 342 ? -5.218 18.604 24.920 1.00 16.21 418 PHE A CA 1
ATOM 2759 C C . PHE A 1 342 ? -5.576 19.930 25.583 1.00 16.84 418 PHE A C 1
ATOM 2760 O O . PHE A 1 342 ? -4.864 20.394 26.482 1.00 16.69 418 PHE A O 1
ATOM 2768 N N . SER A 1 343 ? -6.683 20.538 25.155 1.00 17.46 419 SER A N 1
ATOM 2769 C CA . SER A 1 343 ? -7.259 21.642 25.920 1.00 18.28 419 SER A CA 1
ATOM 2770 C C . SER A 1 343 ? -7.811 21.084 27.228 1.00 19.02 419 SER A C 1
ATOM 2771 O O . SER A 1 343 ? -7.943 19.861 27.390 1.00 19.04 419 SER A O 1
ATOM 2774 N N . ARG A 1 344 ? -8.117 21.978 28.163 1.00 20.13 420 ARG A N 1
ATOM 2775 C CA . ARG A 1 344 ? -8.639 21.580 29.466 1.00 21.30 420 ARG A CA 1
ATOM 2776 C C . ARG A 1 344 ? -9.982 20.835 29.380 1.00 21.58 420 ARG A C 1
ATOM 2777 O O . ARG A 1 344 ? -10.202 19.863 30.101 1.00 21.38 420 ARG A O 1
ATOM 2785 N N . ASP A 1 345 ? -10.862 21.297 28.490 1.00 22.10 421 ASP A N 1
ATOM 2786 C CA . ASP A 1 345 ? -12.174 20.687 28.283 1.00 22.32 421 ASP A CA 1
ATOM 2787 C C . ASP A 1 345 ? -12.108 19.428 27.414 1.00 22.28 421 ASP A C 1
ATOM 2788 O O . ASP A 1 345 ? -13.110 18.723 27.281 1.00 22.61 421 ASP A O 1
ATOM 2793 N N . SER A 1 346 ? -10.936 19.174 26.818 1.00 21.90 422 SER A N 1
ATOM 2794 C CA . SER A 1 346 ? -10.664 18.002 25.955 1.00 21.65 422 SER A CA 1
ATOM 2795 C C . SER A 1 346 ? -11.216 18.040 24.511 1.00 21.24 422 SER A C 1
ATOM 2796 O O . SER A 1 346 ? -11.152 17.023 23.810 1.00 21.28 422 SER A O 1
ATOM 2799 N N . SER A 1 347 ? -11.742 19.181 24.057 1.00 20.48 423 SER A N 1
ATOM 2800 C CA . SER A 1 347 ? -12.356 19.241 22.715 1.00 19.76 423 SER A CA 1
ATOM 2801 C C . SER A 1 347 ? -11.354 19.462 21.583 1.00 19.20 423 SER A C 1
ATOM 2802 O O . SER A 1 347 ? -11.677 19.235 20.409 1.00 19.31 423 SER A O 1
ATOM 2805 N N . ILE A 1 348 ? -10.146 19.905 21.937 1.00 18.16 424 ILE A N 1
ATOM 2806 C CA . ILE A 1 348 ? -9.090 20.147 20.954 1.00 16.86 424 ILE A CA 1
ATOM 2807 C C . ILE A 1 348 ? -7.782 19.447 21.323 1.00 16.57 424 ILE A C 1
ATOM 2808 O O . ILE A 1 348 ? -7.343 19.487 22.479 1.00 16.77 424 ILE A O 1
ATOM 2813 N N . LEU A 1 349 ? -7.171 18.812 20.325 1.00 15.80 425 LEU A N 1
ATOM 2814 C CA . LEU A 1 349 ? -5.852 18.208 20.457 1.00 14.97 425 LEU A CA 1
ATOM 2815 C C . LEU A 1 349 ? -4.898 18.868 19.472 1.00 14.41 425 LEU A C 1
ATOM 2816 O O . LEU A 1 349 ? -5.178 18.916 18.273 1.00 14.82 425 LEU A O 1
ATOM 2821 N N . ILE A 1 350 ? -3.776 19.372 19.971 1.00 13.28 426 ILE A N 1
ATOM 2822 C CA . ILE A 1 350 ? -2.782 20.009 19.121 1.00 12.15 426 ILE A CA 1
ATOM 2823 C C . ILE A 1 350 ? -1.509 19.170 19.062 1.00 11.80 426 ILE A C 1
ATOM 2824 O O . ILE A 1 350 ? -0.989 18.746 20.100 1.00 11.54 426 ILE A O 1
ATOM 2829 N N . ALA A 1 351 ? -1.021 18.922 17.846 1.00 11.15 427 ALA A N 1
ATOM 2830 C CA . ALA A 1 351 ? 0.270 18.270 17.642 1.00 10.43 427 ALA A CA 1
ATOM 2831 C C . ALA A 1 351 ? 1.225 19.264 16.975 1.00 10.15 427 ALA A C 1
ATOM 2832 O O . ALA A 1 351 ? 0.782 20.066 16.154 1.00 10.36 427 ALA A O 1
ATOM 2834 N N . VAL A 1 352 ? 2.514 19.233 17.330 1.00 9.66 428 VAL A N 1
ATOM 2835 C CA . VAL A 1 352 ? 3.511 20.110 16.678 1.00 9.51 428 VAL A CA 1
ATOM 2836 C C . VAL A 1 352 ? 4.700 19.330 16.095 1.00 9.99 428 VAL A C 1
ATOM 2837 O O . VAL A 1 352 ? 5.044 18.253 16.597 1.00 10.16 428 VAL A O 1
ATOM 2841 N N . CYS A 1 353 ? 5.332 19.879 15.051 1.00 10.11 429 CYS A N 1
ATOM 2842 C CA . CYS A 1 353 ? 6.257 19.096 14.223 1.00 10.22 429 CYS A CA 1
ATOM 2843 C C . CYS A 1 353 ? 7.658 19.661 14.006 1.00 10.71 429 CYS A C 1
ATOM 2844 O O . CYS A 1 353 ? 7.913 20.832 14.263 1.00 10.41 429 CYS A O 1
ATOM 2847 N N . ASP A 1 354 ? 8.553 18.811 13.504 1.00 11.43 430 ASP A N 1
ATOM 2848 C CA . ASP A 1 354 ? 9.947 19.191 13.244 1.00 12.38 430 ASP A CA 1
ATOM 2849 C C . ASP A 1 354 ? 10.130 20.182 12.087 1.00 12.60 430 ASP A C 1
ATOM 2850 O O . ASP A 1 354 ? 11.181 20.816 11.958 1.00 12.62 430 ASP A O 1
ATOM 2855 N N . ASP A 1 355 ? 9.102 20.308 11.259 1.00 13.11 431 ASP A N 1
ATOM 2856 C CA . ASP A 1 355 ? 9.100 21.248 10.142 1.00 13.77 431 ASP A CA 1
ATOM 2857 C C . ASP A 1 355 ? 8.387 22.570 10.495 1.00 14.12 431 ASP A C 1
ATOM 2858 O O . ASP A 1 355 ? 8.015 23.328 9.594 1.00 14.60 431 ASP A O 1
ATOM 2863 N N . ALA A 1 356 ? 8.182 22.815 11.797 1.00 14.10 432 ALA A N 1
ATOM 2864 C CA . ALA A 1 356 ? 7.467 23.995 12.335 1.00 14.07 432 ALA A CA 1
ATOM 2865 C C . ALA A 1 356 ? 5.935 24.036 12.126 1.00 14.12 432 ALA A C 1
ATOM 2866 O O . ALA A 1 356 ? 5.280 25.035 12.468 1.00 14.07 432 ALA A O 1
ATOM 2868 N N . SER A 1 357 ? 5.371 22.961 11.574 1.00 14.17 433 SER A N 1
ATOM 2869 C CA . SER A 1 357 ? 3.926 22.874 11.354 1.00 14.14 433 SER A CA 1
ATOM 2870 C C . SER A 1 357 ? 3.165 22.635 12.666 1.00 14.38 433 SER A C 1
ATOM 2871 O O . SER A 1 357 ? 3.711 22.054 13.624 1.00 14.55 433 SER A O 1
ATOM 2874 N N . ILE A 1 358 ? 1.920 23.110 12.706 1.00 14.21 434 ILE A N 1
ATOM 2875 C CA . ILE A 1 358 ? 1.026 22.938 13.848 1.00 13.98 434 ILE A CA 1
ATOM 2876 C C . ILE A 1 358 ? -0.237 22.298 13.311 1.00 14.27 434 ILE A C 1
ATOM 2877 O O . ILE A 1 358 ? -0.750 22.729 12.281 1.00 14.50 434 ILE A O 1
ATOM 2882 N N . TRP A 1 359 ? -0.730 21.274 14.001 1.00 14.68 435 TRP A N 1
ATOM 2883 C CA . TRP A 1 359 ? -1.911 20.520 13.560 1.00 15.36 435 TRP A CA 1
ATOM 2884 C C . TRP A 1 359 ? -3.008 20.542 14.620 1.00 15.65 435 TRP A C 1
ATOM 2885 O O . TRP A 1 359 ? -2.753 20.246 15.790 1.00 15.99 435 TRP A O 1
ATOM 2896 N N . ARG A 1 360 ? -4.218 20.914 14.209 1.00 15.84 436 ARG A N 1
ATOM 2897 C CA . ARG A 1 360 ? -5.346 21.028 15.126 1.00 16.02 436 ARG A CA 1
ATOM 2898 C C . ARG A 1 360 ? -6.391 19.969 14.818 1.00 16.27 436 ARG A C 1
ATOM 2899 O O . ARG A 1 360 ? -6.938 19.926 13.715 1.00 16.27 436 ARG A O 1
ATOM 2907 N N . TRP A 1 361 ? -6.653 19.119 15.808 1.00 16.61 437 TRP A N 1
ATOM 2908 C CA . TRP A 1 361 ? -7.630 18.041 15.700 1.00 17.10 437 TRP A CA 1
ATOM 2909 C C . TRP A 1 361 ? -8.781 18.337 16.647 1.00 17.93 437 TRP A C 1
ATOM 2910 O O . TRP A 1 361 ? -8.567 18.486 17.849 1.00 17.98 437 TRP A O 1
ATOM 2921 N N . ASP A 1 362 ? -9.990 18.461 16.101 1.00 19.03 438 ASP A N 1
ATOM 2922 C CA . ASP A 1 362 ? -11.167 18.760 16.921 1.00 20.44 438 ASP A CA 1
ATOM 2923 C C . ASP A 1 362 ? -11.984 17.522 17.229 1.00 21.39 438 ASP A C 1
ATOM 2924 O O . ASP A 1 362 ? -12.199 16.674 16.368 1.00 21.39 438 ASP A O 1
ATOM 2929 N N . ARG A 1 363 ? -12.449 17.442 18.468 1.00 22.75 439 ARG A N 1
ATOM 2930 C CA . ARG A 1 363 ? -13.178 16.283 18.942 1.00 24.17 439 ARG A CA 1
ATOM 2931 C C . ARG A 1 363 ? -14.616 16.241 18.439 1.00 24.96 439 ARG A C 1
ATOM 2932 O O . ARG A 1 363 ? -15.364 17.213 18.595 1.00 25.13 439 ARG A O 1
ATOM 2940 N N . LEU A 1 364 ? -14.984 15.104 17.842 1.00 26.00 440 LEU A N 1
ATOM 2941 C CA . LEU A 1 364 ? -16.386 14.759 17.545 1.00 26.57 440 LEU A CA 1
ATOM 2942 C C . LEU A 1 364 ? -16.985 14.021 18.735 1.00 26.79 440 LEU A C 1
ATOM 2943 O O . LEU A 1 364 ? -17.670 14.618 19.562 1.00 27.29 440 LEU A O 1
ATOM 2948 N N . ALA B 2 4 ? 20.973 5.870 19.055 1.00 30.61 24 ALA B N 1
ATOM 2949 C CA . ALA B 2 4 ? 19.775 6.683 19.421 1.00 30.89 24 ALA B CA 1
ATOM 2950 C C . ALA B 2 4 ? 19.999 8.149 19.081 1.00 31.03 24 ALA B C 1
ATOM 2951 O O . ALA B 2 4 ? 20.759 8.834 19.750 1.00 30.89 24 ALA B O 1
ATOM 2953 N N . ARG B 2 5 ? 19.327 8.617 18.033 1.00 31.56 25 ARG B N 1
ATOM 2954 C CA . ARG B 2 5 ? 19.466 9.987 17.538 1.00 32.27 25 ARG B CA 1
ATOM 2955 C C . ARG B 2 5 ? 18.244 10.847 17.865 1.00 32.22 25 ARG B C 1
ATOM 2956 O O . ARG B 2 5 ? 17.141 10.324 18.032 1.00 32.22 25 ARG B O 1
ATOM 2976 N N . SER B 2 7 ? 17.107 13.120 15.835 1.00 34.81 27 SER B N 1
ATOM 2977 C CA . SER B 2 7 ? 16.432 13.128 14.524 1.00 36.07 27 SER B CA 1
ATOM 2978 C C . SER B 2 7 ? 17.195 12.285 13.490 1.00 37.14 27 SER B C 1
ATOM 2979 O O . SER B 2 7 ? 18.336 11.877 13.732 1.00 37.21 27 SER B O 1
ATOM 2982 N N . ALA B 2 8 ? 16.557 12.046 12.342 1.00 38.62 28 ALA B N 1
ATOM 2983 C CA . ALA B 2 8 ? 17.104 11.222 11.244 1.00 40.12 28 ALA B CA 1
ATOM 2984 C C . ALA B 2 8 ? 18.605 11.414 10.975 1.00 41.13 28 ALA B C 1
ATOM 2985 O O . ALA B 2 8 ? 19.002 12.375 10.299 1.00 41.26 28 ALA B O 1
ATOM 2987 N N . GLY B 2 9 ? 19.423 10.493 11.498 1.00 42.10 29 GLY B N 1
ATOM 2988 C CA . GLY B 2 9 ? 20.889 10.570 11.388 1.00 43.37 29 GLY B CA 1
ATOM 2989 C C . GLY B 2 9 ? 21.482 11.847 11.979 1.00 44.22 29 GLY B C 1
ATOM 2990 O O . GLY B 2 9 ? 21.769 12.800 11.250 1.00 44.22 29 GLY B O 1
ATOM 2991 N N . ALA B 2 10 ? 21.663 11.872 13.299 1.00 45.01 30 ALA B N 1
ATOM 2992 C CA . ALA B 2 10 ? 22.159 13.074 13.985 1.00 45.72 30 ALA B CA 1
ATOM 2993 C C . ALA B 2 10 ? 23.579 12.883 14.554 1.00 46.06 30 ALA B C 1
ATOM 2994 O O . ALA B 2 10 ? 24.543 12.808 13.784 1.00 46.31 30 ALA B O 1
ATOM 2996 N N . ALA B 2 11 ? 23.707 12.812 15.883 1.00 46.33 31 ALA B N 1
ATOM 2997 C CA . ALA B 2 11 ? 25.005 12.632 16.554 1.00 46.46 31 ALA B CA 1
ATOM 2998 C C . ALA B 2 11 ? 24.829 12.156 17.997 1.00 46.47 31 ALA B C 1
ATOM 2999 O O . ALA B 2 11 ? 24.062 12.742 18.769 1.00 46.41 31 ALA B O 1
#

Secondary structure (DSSP, 8-state):
--S--EEEEEEEE-TT-S-EEEEEE-TTPPTTSPPEEEEEETTEEEEEEE-STT-EEEEEEEE-SSTT--EEEEEEEE-SSS--EEEEEEETT-EEEEE-TTT--EEEEEESSSS-EEEEEE-SS-TTEEEEEETTS-EEEEETTTTEEEEEE-STTS-SS-EEEEEE-TTS-EEEEEETTS-EEEEES-SHHHHHHHHHHHH--GGG-SSPPPPEEE---SEEE-SS-SS---EEEEETTEEEEE-SSSEEEEEEESSTT--GGG--TT---EEEEEEEE-SS--SS--B-EE-TTS-EEEEE-TTS-EEEEE--SSSGGGPEEEEE--TT--SPEEEEEE-TTSSEEEEEETTSEEEEEEE-/----S--

Solvent-accessible surface area: 15943 Å² total

Organism: Homo sapiens (NCBI:txid9606)

Radius of gyration: 19.72 Å; Cα contacts (8 Å, |Δi|>4): 1030; chains: 2; bounding box: 43×49×53 Å